Protein AF-A0A660WIY4-F1 (afdb_monomer_lite)

Radius of gyration: 18.99 Å; chains: 1; bounding box: 41×38×60 Å

Sequence (184 aa):
MKKPELLENKPDIIASSLLILLLLFISCFISFIEKSLLKSSLTVEKRIMLGFSNTVFIESFFLLYIFKKYGTFLRTLFRTPSSLIKGAKTYFFIFPLLVISGFFNYSILKLLKKEIKMQEIFYLFIKAESLTLIIMLVFLSTILAPFFEEVLFRGIFYNSLRKKFSKFPSIFINGFLFSLFHQT

Structure (mmCIF, N/CA/C/O backbone):
data_AF-A0A660WIY4-F1
#
_entry.id   AF-A0A660WIY4-F1
#
loop_
_atom_site.group_PDB
_atom_site.id
_atom_site.type_symbol
_atom_site.label_atom_id
_atom_site.label_alt_id
_atom_site.label_comp_id
_atom_site.label_asym_id
_atom_site.label_entity_id
_atom_site.label_seq_id
_atom_site.pdbx_PDB_ins_code
_atom_site.Cartn_x
_atom_site.Cartn_y
_atom_site.Cartn_z
_atom_site.occupancy
_atom_site.B_iso_or_equiv
_atom_site.auth_seq_id
_atom_site.auth_comp_id
_atom_site.auth_asym_id
_atom_site.auth_atom_id
_atom_site.pdbx_PDB_model_num
ATOM 1 N N . MET A 1 1 ? -5.395 0.984 37.076 1.00 41.88 1 MET A N 1
ATOM 2 C CA . MET A 1 1 ? -5.964 1.922 36.079 1.00 41.88 1 MET A CA 1
ATOM 3 C C . MET A 1 1 ? -4.817 2.552 35.292 1.00 41.88 1 MET A C 1
ATOM 5 O O . MET A 1 1 ? -3.975 3.185 35.911 1.00 41.88 1 MET A O 1
ATOM 9 N N . LYS A 1 2 ? -4.694 2.318 33.973 1.00 40.66 2 LYS A N 1
ATOM 10 C CA . LYS A 1 2 ? -3.660 2.961 33.129 1.00 40.66 2 LYS A CA 1
ATOM 11 C C . LYS A 1 2 ? -4.267 4.138 32.351 1.00 40.66 2 LYS A C 1
ATOM 13 O O . LYS A 1 2 ? -5.368 4.026 31.826 1.00 40.66 2 LYS A O 1
ATOM 18 N N . LYS A 1 3 ? -3.504 5.233 32.360 1.00 42.94 3 LYS A N 1
ATOM 19 C CA . LYS A 1 3 ? -3.788 6.641 32.038 1.00 42.94 3 LYS A CA 1
ATOM 20 C C . LYS A 1 3 ? -4.705 6.943 30.824 1.00 42.94 3 LYS A C 1
ATOM 22 O O . LYS A 1 3 ? -4.420 6.449 29.732 1.00 42.94 3 LYS A O 1
ATOM 27 N N . PRO A 1 4 ? -5.687 7.857 30.983 1.00 49.69 4 PRO A N 1
ATOM 28 C CA . PRO A 1 4 ? -6.497 8.444 29.902 1.00 49.69 4 PRO A CA 1
ATOM 29 C C . PRO A 1 4 ? -5.695 9.172 28.803 1.00 49.69 4 PRO A C 1
ATOM 31 O O . PRO A 1 4 ? -6.158 9.255 27.670 1.00 49.69 4 PRO A O 1
ATOM 34 N N . GLU A 1 5 ? -4.471 9.626 29.095 1.00 47.09 5 GLU A N 1
ATOM 35 C CA . GLU A 1 5 ? -3.611 10.405 28.177 1.00 47.09 5 GLU A CA 1
ATOM 36 C C . GLU A 1 5 ? -3.212 9.656 26.885 1.00 47.09 5 GLU A C 1
ATOM 38 O O . GLU A 1 5 ? -2.887 10.269 25.873 1.00 47.09 5 GLU A O 1
ATOM 43 N N . LEU A 1 6 ? -3.261 8.316 26.859 1.00 49.97 6 LEU A N 1
ATOM 44 C CA . LEU A 1 6 ? -2.924 7.529 25.656 1.00 49.97 6 LEU A CA 1
ATOM 45 C C . LEU A 1 6 ? -4.031 7.532 24.580 1.00 49.97 6 LEU A C 1
ATOM 47 O O . LEU A 1 6 ? -3.867 6.904 23.530 1.00 49.97 6 LEU A O 1
ATOM 51 N N . LEU A 1 7 ? -5.165 8.193 24.834 1.00 52.22 7 LEU A N 1
ATOM 52 C CA . LEU A 1 7 ? -6.333 8.210 23.949 1.00 52.22 7 LEU A CA 1
ATOM 53 C C . LEU A 1 7 ? -6.475 9.495 23.118 1.00 52.22 7 LEU A C 1
ATOM 55 O O . LEU A 1 7 ? -7.205 9.456 22.127 1.00 52.22 7 LEU A O 1
ATOM 59 N N . GLU A 1 8 ? -5.782 10.584 23.468 1.00 56.38 8 GLU A N 1
ATOM 60 C CA . GLU A 1 8 ? -6.046 11.919 22.898 1.00 56.38 8 GLU A CA 1
ATOM 61 C C . GLU A 1 8 ? -5.659 12.066 21.419 1.00 56.38 8 GLU A C 1
ATOM 63 O O . GLU A 1 8 ? -6.325 12.788 20.689 1.00 56.38 8 GLU A O 1
ATOM 68 N N . ASN A 1 9 ? -4.681 11.302 20.920 1.00 69.56 9 ASN A N 1
ATOM 69 C CA . ASN A 1 9 ? -4.247 11.365 19.516 1.00 69.56 9 ASN A CA 1
ATOM 70 C C . ASN A 1 9 ? -4.549 10.078 18.743 1.00 69.56 9 ASN A C 1
ATOM 72 O O . ASN A 1 9 ? -3.702 9.546 18.025 1.00 69.56 9 ASN A O 1
ATOM 76 N N . LYS A 1 10 ? -5.759 9.527 18.890 1.00 77.50 10 LYS A N 1
ATOM 77 C CA . LYS A 1 10 ? -6.199 8.431 18.016 1.00 77.50 10 LYS A CA 1
ATOM 78 C C . LYS A 1 10 ? -6.753 8.991 16.705 1.00 77.50 10 LYS A C 1
ATOM 80 O O . LYS A 1 10 ? -7.678 9.798 16.774 1.00 77.50 10 LYS A O 1
ATOM 85 N N . PRO A 1 11 ? -6.348 8.469 15.539 1.00 79.56 11 PRO A N 1
ATOM 86 C CA . PRO A 1 11 ? -6.854 8.936 14.251 1.00 79.56 11 PRO A CA 1
ATOM 87 C C . PRO A 1 11 ? -8.381 8.819 14.168 1.00 79.56 11 PRO A C 1
ATOM 89 O O . PRO A 1 11 ? -8.961 7.784 14.512 1.00 79.56 11 PRO A O 1
ATOM 92 N N . ASP A 1 12 ? -9.059 9.899 13.789 1.00 87.44 12 ASP A N 1
ATOM 93 C CA . ASP A 1 12 ? -10.482 9.887 13.458 1.00 87.44 12 ASP A CA 1
ATOM 94 C C . ASP A 1 12 ? -10.686 9.534 11.976 1.00 87.44 12 ASP A C 1
ATOM 96 O O . ASP A 1 12 ? -9.756 9.583 11.166 1.00 87.44 12 ASP A O 1
ATOM 100 N N . ILE A 1 13 ? -11.903 9.118 11.622 1.00 85.69 13 ILE A N 1
ATOM 101 C CA . ILE A 1 13 ? -12.186 8.620 10.272 1.00 85.69 13 ILE A CA 1
ATOM 102 C C . ILE A 1 13 ? -12.054 9.715 9.209 1.00 85.69 13 ILE A C 1
ATOM 104 O O . ILE A 1 13 ? -11.658 9.411 8.089 1.00 85.69 13 ILE A O 1
ATOM 108 N N . ILE A 1 14 ? -12.363 10.973 9.542 1.00 86.75 14 ILE A N 1
ATOM 109 C CA . ILE A 1 14 ? -12.346 12.084 8.589 1.00 86.75 14 ILE A CA 1
ATOM 110 C C . ILE A 1 14 ? -10.893 12.411 8.267 1.00 86.75 14 ILE A C 1
ATOM 112 O O . ILE A 1 14 ? -10.506 12.367 7.103 1.00 86.75 14 ILE A O 1
ATOM 116 N N . ALA A 1 15 ? -10.057 12.621 9.288 1.00 86.06 15 ALA A N 1
ATOM 117 C CA . ALA A 1 15 ? -8.632 12.862 9.097 1.00 86.06 15 ALA A CA 1
ATOM 118 C C . ALA A 1 15 ? -7.933 11.693 8.385 1.00 86.06 15 ALA A C 1
ATOM 120 O O . ALA A 1 15 ? -7.076 11.922 7.536 1.00 86.06 15 ALA A O 1
ATOM 121 N N . SER A 1 16 ? -8.307 10.445 8.696 1.00 85.38 16 SER A N 1
ATOM 122 C CA . SER A 1 16 ? -7.745 9.262 8.025 1.00 85.38 16 SER A CA 1
ATOM 123 C C . SER A 1 16 ? -8.151 9.193 6.552 1.00 85.38 16 SER A C 1
ATOM 125 O O . SER A 1 16 ? -7.320 8.892 5.701 1.00 85.38 16 SER A O 1
ATOM 127 N N . SER A 1 17 ? -9.413 9.502 6.241 1.00 85.50 17 SER A N 1
ATOM 128 C CA . SER A 1 17 ? -9.914 9.500 4.862 1.00 85.50 17 SER A CA 1
ATOM 129 C C . SER A 1 17 ? -9.271 10.616 4.042 1.00 85.50 17 SER A C 1
ATOM 131 O O . SER A 1 17 ? -8.827 10.369 2.928 1.00 85.50 17 SER A O 1
ATOM 133 N N . LEU A 1 18 ? -9.140 11.821 4.609 1.00 88.56 18 LEU A N 1
ATOM 134 C CA . LEU A 1 18 ? -8.438 12.939 3.971 1.00 88.56 18 LEU A CA 1
ATOM 135 C C . LEU A 1 18 ? -6.967 12.612 3.698 1.00 88.56 18 LEU A C 1
ATOM 137 O O . LEU A 1 18 ? -6.451 12.986 2.651 1.00 88.56 18 LEU A O 1
ATOM 141 N N . LEU A 1 19 ? -6.304 11.886 4.603 1.00 86.88 19 LEU A N 1
ATOM 142 C CA . LEU A 1 19 ? -4.924 11.446 4.404 1.00 86.88 19 LEU A CA 1
ATOM 143 C C . LEU A 1 19 ? -4.798 10.494 3.205 1.00 86.88 19 LEU A C 1
ATOM 145 O O . LEU A 1 19 ? -3.908 10.676 2.380 1.00 86.88 19 LEU A O 1
ATOM 149 N N . ILE A 1 20 ? -5.701 9.514 3.089 1.00 8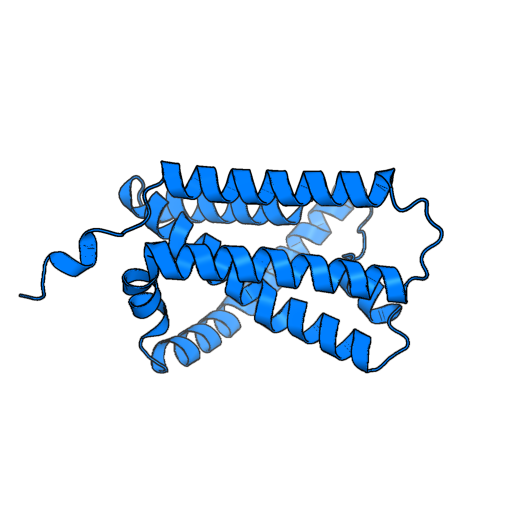4.38 20 ILE A N 1
ATOM 150 C CA . ILE A 1 20 ? -5.737 8.582 1.949 1.00 84.38 20 ILE A CA 1
ATOM 151 C C . ILE A 1 20 ? -6.051 9.328 0.649 1.00 84.38 20 ILE A C 1
ATOM 153 O O . ILE A 1 20 ? -5.390 9.102 -0.359 1.00 84.38 20 ILE A O 1
ATOM 157 N N . LEU A 1 21 ? -7.022 10.244 0.665 1.00 86.94 21 LEU A N 1
ATOM 158 C CA . LEU A 1 21 ? -7.372 11.046 -0.509 1.00 86.94 21 LEU A CA 1
ATOM 159 C C . LEU A 1 21 ? -6.209 11.931 -0.965 1.00 86.94 21 LEU A C 1
ATOM 161 O O . LEU A 1 21 ? -5.952 12.024 -2.161 1.00 86.94 21 LEU A O 1
ATOM 165 N N . LEU A 1 22 ? -5.483 12.542 -0.026 1.00 88.50 22 LEU A N 1
ATOM 166 C CA . LEU A 1 22 ? -4.294 13.332 -0.330 1.00 88.50 22 LEU A CA 1
ATOM 167 C C . LEU A 1 22 ? -3.190 12.470 -0.955 1.00 88.50 22 LEU A C 1
ATOM 169 O O . LEU A 1 22 ? -2.574 12.897 -1.925 1.00 88.50 22 LEU A O 1
ATOM 173 N N . LEU A 1 23 ? -2.963 11.262 -0.430 1.00 84.50 23 LEU A N 1
ATOM 174 C CA . LEU A 1 23 ? -2.009 10.309 -1.001 1.00 84.50 23 LEU A CA 1
ATOM 175 C C . LEU A 1 23 ? -2.377 9.935 -2.434 1.00 84.50 23 LEU A C 1
ATOM 177 O O . LEU A 1 23 ? -1.549 10.073 -3.325 1.00 84.50 23 LEU A O 1
ATOM 181 N N . LEU A 1 24 ? -3.630 9.538 -2.666 1.00 82.00 24 LEU A N 1
ATOM 182 C CA . LEU A 1 24 ? -4.126 9.212 -4.004 1.00 82.00 24 LEU A CA 1
ATOM 183 C C . LEU A 1 24 ? -3.988 10.399 -4.963 1.00 82.00 24 LEU A C 1
ATOM 185 O O . LEU A 1 24 ? -3.555 10.229 -6.099 1.00 82.00 24 LEU A O 1
ATOM 189 N N . PHE A 1 25 ? -4.316 11.608 -4.501 1.00 87.50 25 PHE A N 1
ATOM 190 C CA . PHE A 1 25 ? -4.172 12.821 -5.298 1.00 87.50 25 PHE A CA 1
ATOM 191 C C . PHE A 1 25 ? -2.711 13.089 -5.676 1.00 87.50 25 PHE A C 1
ATOM 193 O O . PHE A 1 25 ? -2.427 13.336 -6.845 1.00 87.50 25 PHE A O 1
ATOM 200 N N . ILE A 1 26 ? -1.784 13.010 -4.714 1.00 86.25 26 ILE A N 1
ATOM 201 C CA . ILE A 1 26 ? -0.350 13.212 -4.958 1.00 86.25 26 ILE A CA 1
ATOM 202 C C . ILE A 1 26 ? 0.185 12.152 -5.923 1.00 86.25 26 ILE A C 1
ATOM 204 O O . ILE A 1 26 ? 0.866 12.517 -6.878 1.00 86.25 26 ILE A O 1
ATOM 208 N N . SER A 1 27 ? -0.157 10.875 -5.729 1.00 79.12 27 SER A N 1
ATOM 209 C CA . SER A 1 27 ? 0.254 9.796 -6.633 1.00 79.12 27 SER A CA 1
ATOM 210 C C . SER A 1 27 ? -0.235 10.050 -8.060 1.00 79.12 27 SER A C 1
ATOM 212 O O . SER A 1 27 ? 0.571 10.076 -8.986 1.00 79.12 27 SER A O 1
ATOM 214 N N . CYS A 1 28 ? -1.526 10.356 -8.243 1.00 81.38 28 CYS A N 1
ATOM 215 C CA . CYS A 1 28 ? -2.089 10.693 -9.553 1.00 81.38 28 CYS A CA 1
ATOM 216 C C . CYS A 1 28 ? -1.418 11.920 -10.186 1.00 81.38 28 CYS A C 1
ATOM 218 O O . CYS A 1 28 ? -1.141 11.929 -11.387 1.00 81.38 28 CYS A O 1
ATOM 220 N N . PHE A 1 29 ? -1.155 12.962 -9.393 1.00 86.00 29 PHE A N 1
ATOM 221 C CA . PHE A 1 29 ? -0.516 14.186 -9.865 1.00 86.00 29 PHE A CA 1
ATOM 222 C C . PHE A 1 29 ? 0.926 13.939 -10.317 1.00 86.00 29 PHE A C 1
ATOM 224 O O . PHE A 1 29 ? 1.331 14.429 -11.369 1.00 86.00 29 PHE A O 1
ATOM 231 N N . ILE A 1 30 ? 1.684 13.130 -9.575 1.00 82.31 30 ILE A N 1
ATOM 232 C CA . ILE A 1 30 ? 3.053 12.756 -9.942 1.00 82.31 30 ILE A CA 1
ATOM 233 C C . ILE A 1 30 ? 3.051 11.901 -11.205 1.00 82.31 30 ILE A C 1
ATOM 235 O O . ILE A 1 30 ? 3.778 12.231 -12.137 1.00 82.31 30 ILE A O 1
ATOM 239 N N . SER A 1 31 ? 2.186 10.889 -11.308 1.00 76.75 31 SER A N 1
ATOM 240 C CA . SER A 1 31 ? 2.058 10.095 -12.537 1.00 76.75 31 SER A CA 1
ATOM 241 C C . SER A 1 31 ? 1.683 10.957 -13.748 1.00 76.75 31 SER A C 1
ATOM 243 O O . SER A 1 31 ? 2.191 10.743 -14.852 1.00 76.75 31 SER A O 1
ATOM 245 N N . PHE A 1 32 ? 0.825 11.966 -13.560 1.00 83.94 32 PHE A N 1
ATOM 246 C CA . PHE A 1 32 ? 0.494 12.938 -14.602 1.00 83.94 32 PHE A CA 1
ATOM 247 C C . PHE A 1 32 ? 1.710 13.779 -15.011 1.00 83.94 32 PHE A C 1
ATOM 249 O O . PHE A 1 32 ? 1.994 13.891 -16.205 1.00 83.94 32 PHE A O 1
ATOM 256 N N . ILE A 1 33 ? 2.452 14.331 -14.044 1.00 82.75 33 ILE A N 1
ATOM 257 C CA . ILE A 1 33 ? 3.683 15.095 -14.293 1.00 82.75 33 ILE A CA 1
ATOM 258 C C . ILE A 1 33 ? 4.70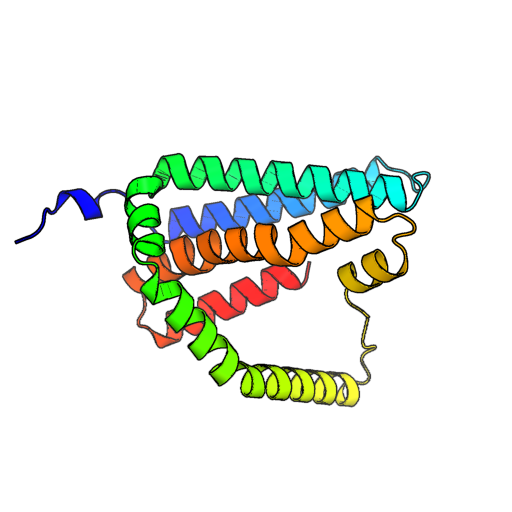8 14.238 -15.027 1.00 82.75 33 ILE A C 1
ATOM 260 O O . ILE A 1 33 ? 5.261 14.685 -16.030 1.00 82.75 33 ILE A O 1
ATOM 264 N N . GLU A 1 34 ? 4.952 13.013 -14.566 1.00 76.38 34 GLU A N 1
ATOM 265 C CA . GLU A 1 34 ? 5.905 12.105 -15.194 1.00 76.38 34 GLU A CA 1
ATOM 266 C C . GLU A 1 34 ? 5.512 11.844 -16.647 1.00 76.38 34 GLU A C 1
ATOM 268 O O . GLU A 1 34 ? 6.328 12.009 -17.548 1.00 76.38 34 GLU A O 1
ATOM 273 N N . LYS A 1 35 ? 4.240 11.540 -16.916 1.00 79.25 35 LYS A N 1
ATOM 274 C CA . LYS A 1 35 ? 3.764 11.299 -18.283 1.00 79.25 35 LYS A CA 1
ATOM 275 C C . LYS A 1 35 ? 3.802 12.552 -19.168 1.00 79.25 35 LYS A C 1
ATOM 277 O O . LYS A 1 35 ? 4.042 12.433 -20.368 1.00 79.25 35 LYS A O 1
ATOM 282 N N . SER A 1 36 ? 3.550 13.732 -18.599 1.00 81.81 36 SER A N 1
ATOM 283 C CA . SER A 1 36 ? 3.451 14.996 -19.339 1.00 81.81 36 SER A CA 1
ATOM 284 C C . SER A 1 36 ? 4.803 15.673 -19.581 1.00 81.81 36 SER A C 1
ATOM 286 O O . SER A 1 36 ? 5.002 16.257 -20.645 1.00 81.81 36 SER A O 1
ATOM 288 N N . LEU A 1 37 ? 5.717 15.641 -18.606 1.00 70.19 37 LEU A N 1
ATOM 289 C CA . LEU A 1 37 ? 7.010 16.334 -18.661 1.00 70.19 37 LEU A CA 1
ATOM 290 C C . LEU A 1 37 ? 8.149 15.410 -19.095 1.00 70.19 37 LEU A C 1
ATOM 292 O O . LEU A 1 37 ? 9.019 15.834 -19.857 1.00 70.19 37 LEU A O 1
ATOM 296 N N . LEU A 1 38 ? 8.144 14.141 -18.675 1.00 67.31 38 LEU A N 1
ATOM 297 C CA . LEU A 1 38 ? 9.141 13.164 -19.115 1.00 67.31 38 LEU A CA 1
ATOM 298 C C . LEU A 1 38 ? 8.655 12.528 -20.420 1.00 67.31 38 LEU A C 1
ATOM 300 O O . LEU A 1 38 ? 8.232 11.372 -20.461 1.00 67.31 38 LEU A O 1
ATOM 304 N N . LYS A 1 39 ? 8.720 13.293 -21.518 1.00 57.97 39 LYS A N 1
ATOM 305 C CA . LYS A 1 39 ? 8.586 12.772 -22.890 1.00 57.97 39 LYS A CA 1
ATOM 306 C C . LYS A 1 39 ? 9.590 11.632 -23.100 1.00 57.97 39 LYS A C 1
ATOM 308 O O . LYS A 1 39 ? 10.736 11.922 -23.404 1.00 57.9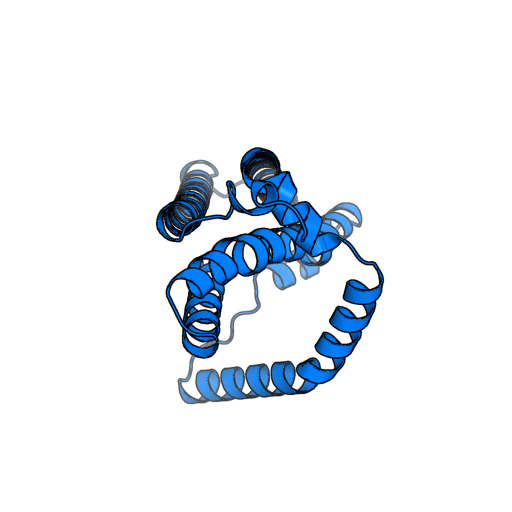7 39 LYS A O 1
ATOM 313 N N . SER A 1 40 ? 9.160 10.383 -22.878 1.00 62.16 40 SER A N 1
ATOM 314 C CA . SER A 1 40 ? 9.665 9.050 -23.291 1.00 62.16 40 SER A CA 1
ATOM 315 C C . SER A 1 40 ? 11.165 8.792 -23.571 1.00 62.16 40 SER A C 1
ATOM 317 O O . SER A 1 40 ? 11.487 7.718 -24.067 1.00 62.16 40 SER A O 1
ATOM 319 N N . SER A 1 41 ? 12.091 9.692 -23.250 1.00 68.69 41 SER A N 1
ATOM 320 C CA . SER A 1 41 ? 13.515 9.626 -23.606 1.00 68.69 41 SER A CA 1
ATOM 321 C C . SER A 1 41 ? 14.393 9.049 -22.495 1.00 68.69 41 SER A C 1
ATOM 323 O O . SER A 1 41 ? 15.588 8.837 -22.693 1.00 68.69 41 SER A O 1
ATOM 325 N N . LEU A 1 42 ? 13.818 8.786 -21.318 1.00 78.19 42 LEU A N 1
ATOM 326 C CA . LEU A 1 42 ? 14.534 8.152 -20.218 1.00 78.19 42 LEU A CA 1
ATOM 327 C C . LEU A 1 42 ? 14.725 6.658 -20.481 1.00 78.19 42 LEU A C 1
ATOM 329 O O . LEU A 1 42 ? 13.769 5.941 -20.797 1.00 78.19 42 LEU A O 1
ATOM 333 N N . THR A 1 43 ? 15.956 6.193 -20.263 1.00 86.00 43 THR A N 1
ATOM 334 C CA . THR A 1 43 ? 16.280 4.765 -20.188 1.00 86.00 43 THR A CA 1
ATOM 335 C C . THR A 1 43 ? 15.474 4.092 -19.073 1.00 86.00 43 THR A C 1
ATOM 337 O O . THR A 1 43 ? 15.039 4.746 -18.118 1.00 86.00 43 THR A O 1
ATOM 340 N N . VAL A 1 44 ? 15.270 2.775 -19.184 1.00 81.00 44 VAL A N 1
ATOM 341 C CA . VAL A 1 44 ? 14.524 1.983 -18.187 1.00 81.00 44 VAL A CA 1
ATOM 342 C C . VAL A 1 44 ? 15.112 2.170 -16.787 1.00 81.00 44 VAL A C 1
ATOM 344 O O . VAL A 1 44 ? 14.367 2.428 -15.846 1.00 81.00 44 VAL A O 1
ATOM 347 N N . GLU A 1 45 ? 16.439 2.153 -16.659 1.00 85.25 45 GLU A N 1
ATOM 348 C CA . GLU A 1 45 ? 17.119 2.361 -15.378 1.00 85.25 45 GLU A CA 1
ATOM 349 C C . GLU A 1 45 ? 16.799 3.720 -14.750 1.00 85.25 45 GLU A C 1
ATOM 351 O O . GLU A 1 45 ? 16.412 3.787 -13.586 1.00 85.25 45 GLU A O 1
ATOM 356 N N . LYS A 1 46 ? 16.885 4.812 -15.525 1.00 86.44 46 LYS A N 1
ATOM 357 C CA . LYS A 1 46 ? 16.575 6.160 -15.025 1.00 86.44 46 LYS A CA 1
ATOM 358 C C . LYS A 1 46 ? 15.119 6.275 -14.585 1.00 86.44 46 LYS A C 1
ATOM 360 O O . LYS A 1 46 ? 14.836 6.962 -13.608 1.00 86.44 46 LYS A O 1
ATOM 365 N N . ARG A 1 47 ? 14.205 5.586 -15.274 1.00 81.81 47 ARG A N 1
ATOM 366 C CA . ARG A 1 47 ? 12.790 5.518 -14.888 1.00 81.81 47 ARG A CA 1
ATOM 367 C C . ARG A 1 47 ? 12.606 4.783 -13.560 1.00 81.81 47 ARG A C 1
ATOM 369 O O . ARG A 1 47 ? 11.903 5.295 -12.697 1.00 81.81 47 ARG A O 1
ATOM 376 N N . ILE A 1 48 ? 13.276 3.643 -13.371 1.00 84.00 48 ILE A N 1
ATOM 377 C CA . ILE A 1 48 ? 13.244 2.894 -12.103 1.00 84.00 48 ILE A CA 1
ATOM 378 C C . ILE A 1 48 ? 13.824 3.739 -10.966 1.00 84.00 48 ILE A C 1
ATOM 380 O O . ILE A 1 48 ? 13.203 3.854 -9.915 1.00 84.00 48 ILE A O 1
ATOM 384 N N . MET A 1 49 ? 14.983 4.371 -11.172 1.00 87.81 49 MET A N 1
ATOM 385 C CA . MET A 1 49 ? 15.621 5.209 -10.152 1.00 87.81 49 MET A CA 1
ATOM 386 C C . MET A 1 49 ? 14.754 6.405 -9.760 1.00 87.81 49 MET A C 1
ATOM 388 O O . MET A 1 49 ? 14.650 6.721 -8.574 1.00 87.81 49 MET A O 1
ATOM 392 N N . LEU A 1 50 ? 14.124 7.060 -10.738 1.00 85.44 50 LEU A N 1
ATOM 393 C CA . LEU A 1 50 ? 13.230 8.181 -10.478 1.00 85.44 50 LEU A CA 1
ATOM 394 C C . LEU A 1 50 ? 11.980 7.724 -9.716 1.00 85.44 50 LEU A C 1
ATOM 396 O O . LEU A 1 50 ? 11.675 8.298 -8.674 1.00 85.44 50 LEU A O 1
ATOM 400 N N . GLY A 1 51 ? 11.319 6.656 -10.175 1.00 83.62 51 GLY A N 1
ATOM 401 C CA . GLY A 1 51 ? 10.136 6.105 -9.510 1.00 83.62 51 GLY A CA 1
ATOM 402 C C . GLY A 1 51 ? 10.432 5.640 -8.082 1.00 83.62 51 GLY A C 1
ATOM 403 O O . GLY A 1 51 ? 9.687 5.957 -7.155 1.00 83.62 51 GLY A O 1
ATOM 404 N N . PHE A 1 52 ? 11.572 4.975 -7.871 1.00 86.75 52 PHE A N 1
ATOM 405 C CA . PHE A 1 52 ? 12.055 4.616 -6.539 1.00 86.75 52 PHE A CA 1
ATOM 406 C C . PHE A 1 52 ? 12.267 5.854 -5.662 1.00 86.75 52 PHE A C 1
ATOM 408 O O . PHE A 1 52 ? 11.765 5.901 -4.543 1.00 86.75 52 PHE A O 1
ATOM 415 N N . SER A 1 53 ? 12.975 6.869 -6.166 1.00 88.25 53 SER A N 1
ATOM 416 C CA . SER A 1 53 ? 13.273 8.084 -5.395 1.00 88.25 53 SER A CA 1
ATOM 417 C C . SER A 1 53 ? 11.997 8.831 -5.010 1.00 88.25 53 SER A C 1
ATOM 419 O O . SER A 1 53 ? 11.857 9.249 -3.862 1.00 88.25 53 SER A O 1
ATOM 421 N N . ASN A 1 54 ? 11.043 8.934 -5.940 1.00 86.00 54 ASN A N 1
ATOM 422 C CA . ASN A 1 54 ? 9.738 9.540 -5.694 1.00 86.00 54 ASN A CA 1
ATOM 423 C C . ASN A 1 54 ? 8.965 8.765 -4.623 1.00 86.00 54 ASN A C 1
ATOM 425 O O . ASN A 1 54 ? 8.495 9.366 -3.657 1.00 86.00 54 ASN A O 1
ATOM 429 N N . THR A 1 55 ? 8.893 7.438 -4.745 1.00 87.06 55 THR A N 1
ATOM 430 C CA . THR A 1 55 ? 8.175 6.587 -3.784 1.00 87.06 55 THR A CA 1
ATOM 431 C C . THR A 1 55 ? 8.783 6.703 -2.390 1.00 87.06 55 THR A C 1
ATOM 433 O O . THR A 1 55 ? 8.076 7.019 -1.436 1.00 87.06 55 THR A O 1
ATOM 436 N N . VAL A 1 56 ? 10.108 6.563 -2.273 1.00 90.44 56 VAL A N 1
ATOM 437 C CA . VAL A 1 56 ? 10.818 6.706 -0.994 1.00 90.44 56 VAL A CA 1
ATOM 438 C C . VAL A 1 56 ? 10.573 8.079 -0.380 1.00 90.44 56 VAL A C 1
ATOM 440 O O . VAL A 1 56 ? 10.316 8.165 0.820 1.00 90.44 56 VAL A O 1
ATOM 443 N N . PHE A 1 57 ? 10.639 9.149 -1.175 1.00 89.81 57 PHE A N 1
ATOM 444 C CA . PHE A 1 57 ? 10.425 10.507 -0.686 1.00 89.81 57 PHE A CA 1
ATOM 445 C C . PHE A 1 57 ? 9.005 10.703 -0.143 1.00 89.81 57 PHE A C 1
ATOM 447 O O . PHE A 1 57 ? 8.842 11.159 0.991 1.00 89.81 57 PHE A O 1
ATOM 454 N N . ILE A 1 58 ? 7.984 10.324 -0.917 1.00 88.38 58 ILE A N 1
ATOM 455 C CA . ILE A 1 58 ? 6.575 10.475 -0.535 1.00 88.38 58 ILE A CA 1
ATOM 456 C C . ILE A 1 58 ? 6.277 9.626 0.698 1.00 88.38 58 ILE A C 1
ATOM 458 O O . ILE A 1 58 ? 5.803 10.153 1.704 1.00 88.38 58 ILE A O 1
ATOM 462 N N . GLU A 1 59 ? 6.585 8.330 0.661 1.00 90.38 59 GLU A N 1
ATOM 463 C CA . GLU A 1 59 ? 6.284 7.420 1.766 1.00 90.38 59 GLU A CA 1
ATOM 464 C C . GLU A 1 59 ? 7.013 7.845 3.040 1.00 90.38 59 GLU A C 1
ATOM 466 O O . GLU A 1 59 ? 6.394 7.920 4.101 1.00 90.38 59 GLU A O 1
ATOM 471 N N . SER A 1 60 ? 8.290 8.231 2.949 1.00 90.00 60 SER A N 1
ATOM 472 C CA . SER A 1 60 ? 9.044 8.728 4.106 1.00 90.00 60 SER A CA 1
ATOM 473 C C . SER A 1 60 ? 8.445 10.016 4.665 1.00 90.00 60 SER A C 1
ATOM 475 O O . SER A 1 60 ? 8.285 10.137 5.879 1.00 90.00 60 SER A O 1
ATOM 477 N N . PHE A 1 61 ? 8.065 10.970 3.809 1.00 90.88 61 PHE A N 1
ATOM 478 C CA . PHE A 1 61 ? 7.420 12.211 4.240 1.00 90.88 61 PHE A CA 1
ATOM 479 C C . PHE A 1 61 ? 6.106 11.935 4.982 1.00 90.88 61 PHE A C 1
ATOM 481 O O . PHE A 1 61 ? 5.877 12.463 6.075 1.00 90.88 61 PHE A O 1
ATOM 488 N N . PHE A 1 62 ? 5.261 11.061 4.431 1.00 90.06 62 PHE A N 1
ATOM 489 C CA . PHE A 1 62 ? 4.005 10.680 5.066 1.00 90.06 62 PHE A CA 1
ATOM 490 C C . PHE A 1 62 ? 4.224 9.902 6.357 1.00 90.06 62 PHE A C 1
ATOM 492 O O . PHE A 1 62 ? 3.563 10.195 7.352 1.00 90.06 62 PHE A O 1
ATOM 499 N N . LEU A 1 63 ? 5.173 8.966 6.393 1.00 90.81 63 LEU A N 1
ATOM 500 C CA . LEU A 1 63 ? 5.538 8.264 7.619 1.00 90.81 63 LEU A CA 1
ATOM 501 C C . LEU A 1 63 ? 5.976 9.258 8.690 1.00 90.81 63 LEU A C 1
ATOM 503 O O . LEU A 1 63 ? 5.443 9.214 9.795 1.00 90.81 63 LEU A O 1
ATOM 507 N N . LEU A 1 64 ? 6.863 10.202 8.373 1.00 91.25 64 LEU A N 1
ATOM 508 C CA . LEU A 1 64 ? 7.297 11.236 9.314 1.00 91.25 64 LEU A CA 1
ATOM 509 C C . LEU A 1 64 ? 6.122 12.082 9.817 1.00 91.25 64 LEU A C 1
ATOM 511 O O . LEU A 1 64 ? 6.008 12.312 11.023 1.00 91.25 64 LEU A O 1
ATOM 515 N N . TYR A 1 65 ? 5.213 12.497 8.930 1.00 90.75 65 TYR A N 1
ATOM 516 C CA . TYR A 1 65 ? 3.996 13.213 9.314 1.00 90.75 65 TYR A CA 1
ATOM 517 C C . TYR A 1 65 ? 3.116 12.387 10.266 1.00 90.75 65 TYR A C 1
ATOM 519 O O . TYR A 1 65 ? 2.723 12.870 11.333 1.00 90.75 65 TYR A O 1
ATOM 527 N N . ILE A 1 66 ? 2.836 11.127 9.920 1.00 90.12 66 ILE A N 1
ATOM 528 C CA . ILE A 1 66 ? 2.005 10.218 10.718 1.00 90.12 66 ILE A CA 1
ATOM 529 C C . ILE A 1 66 ? 2.681 9.935 12.064 1.00 90.12 66 ILE A C 1
ATOM 531 O O . ILE A 1 66 ? 2.014 9.984 13.093 1.00 90.12 66 ILE A O 1
ATOM 535 N N . PHE A 1 67 ? 3.991 9.690 12.104 1.00 89.19 67 PHE A N 1
ATOM 536 C CA . PHE A 1 67 ? 4.735 9.478 13.347 1.00 89.19 67 PHE A CA 1
ATOM 537 C C . PHE A 1 67 ? 4.766 10.731 14.220 1.00 89.19 67 PHE A C 1
ATOM 539 O O . PHE A 1 67 ? 4.642 10.618 15.438 1.00 89.19 67 PHE A O 1
ATOM 546 N N . LYS A 1 68 ? 4.869 11.928 13.637 1.00 89.44 68 LYS A N 1
ATOM 547 C CA . LYS A 1 68 ? 4.783 13.181 14.396 1.00 89.44 68 LYS A CA 1
ATOM 548 C C . LYS A 1 68 ? 3.390 13.377 15.000 1.00 89.44 68 LYS A C 1
ATOM 550 O O . LYS A 1 68 ? 3.282 13.782 16.153 1.00 89.44 68 LYS A O 1
ATOM 555 N N . LYS A 1 69 ? 2.331 13.065 14.246 1.00 88.25 69 LYS A N 1
ATOM 556 C CA . LYS A 1 69 ? 0.936 13.279 14.665 1.00 88.25 69 LYS A CA 1
ATOM 557 C C . LYS A 1 69 ? 0.387 12.180 15.584 1.00 88.25 69 LYS A C 1
ATOM 559 O O . LYS A 1 69 ? -0.338 12.469 16.529 1.00 88.25 69 LYS A O 1
ATOM 564 N N . TYR A 1 70 ? 0.739 10.924 15.324 1.00 88.62 70 TYR A N 1
ATOM 565 C CA . TYR A 1 70 ? 0.172 9.726 15.957 1.00 88.62 70 TYR A CA 1
ATOM 566 C C . TYR A 1 70 ? 1.239 8.817 16.595 1.00 88.62 70 TYR A C 1
ATOM 568 O O . TYR A 1 70 ? 0.974 7.652 16.891 1.00 88.62 70 TYR A O 1
ATOM 576 N N . GLY A 1 71 ? 2.459 9.312 16.819 1.00 83.81 71 GLY A N 1
ATOM 577 C CA . GLY A 1 71 ? 3.604 8.491 17.229 1.00 83.81 71 GLY A CA 1
ATOM 578 C C . GLY A 1 71 ? 3.411 7.715 18.530 1.00 83.81 71 GLY A C 1
ATOM 579 O O . GLY A 1 71 ? 3.842 6.568 18.623 1.00 83.81 71 GLY A O 1
ATOM 580 N N . THR A 1 72 ? 2.726 8.284 19.526 1.00 83.56 72 THR A N 1
ATOM 581 C CA . THR A 1 72 ? 2.416 7.578 20.784 1.00 83.56 72 THR A CA 1
ATOM 582 C C . THR A 1 72 ? 1.512 6.372 20.544 1.00 83.56 72 THR A C 1
ATOM 584 O O . THR A 1 72 ? 1.761 5.300 21.097 1.00 83.56 72 THR A O 1
ATOM 587 N N . PHE A 1 73 ? 0.515 6.525 19.672 1.00 82.81 73 PHE A N 1
ATOM 588 C CA . PHE A 1 73 ? -0.376 5.458 19.240 1.00 82.81 73 PHE A CA 1
ATOM 589 C C . PHE A 1 73 ? 0.375 4.407 18.407 1.00 82.81 73 PHE A C 1
ATOM 591 O O . PHE A 1 73 ? 0.296 3.222 18.727 1.00 82.81 73 PHE A O 1
ATOM 598 N N . LEU A 1 74 ? 1.185 4.807 17.422 1.00 82.00 74 LEU A N 1
ATOM 599 C CA . LEU A 1 74 ? 1.955 3.861 16.601 1.00 82.00 74 LEU A CA 1
ATOM 600 C C . LEU A 1 74 ? 2.964 3.048 17.421 1.00 82.00 74 LEU A C 1
ATOM 602 O O . LEU A 1 74 ? 3.104 1.846 17.211 1.00 82.00 74 LEU A O 1
ATOM 606 N N . ARG A 1 75 ? 3.598 3.649 18.436 1.00 81.12 75 ARG A N 1
ATOM 607 C CA . ARG A 1 75 ? 4.460 2.920 19.386 1.00 81.12 75 ARG A CA 1
ATOM 608 C C . ARG A 1 75 ? 3.724 1.798 20.123 1.00 81.12 75 ARG A C 1
ATOM 610 O O . ARG A 1 75 ? 4.370 0.886 20.628 1.00 81.12 75 ARG A O 1
ATOM 617 N N . THR A 1 76 ? 2.392 1.839 20.211 1.00 78.88 76 THR A N 1
ATOM 618 C CA . THR A 1 76 ? 1.611 0.729 20.780 1.00 78.88 76 THR A CA 1
ATOM 619 C C . THR A 1 76 ? 1.429 -0.443 19.819 1.00 78.88 76 THR A C 1
ATOM 621 O O . THR A 1 76 ? 1.320 -1.571 20.290 1.00 78.88 76 THR A O 1
ATOM 624 N N . LEU A 1 77 ? 1.472 -0.206 18.504 1.00 73.38 77 LEU A N 1
ATOM 625 C CA . LEU A 1 77 ? 1.344 -1.253 17.484 1.00 73.38 77 LEU A CA 1
ATOM 626 C C . LEU A 1 77 ? 2.614 -2.111 17.390 1.00 73.38 77 LEU A C 1
ATOM 628 O O . LEU A 1 77 ? 2.528 -3.329 17.272 1.00 73.38 77 LEU A O 1
ATOM 632 N N . PHE A 1 78 ? 3.791 -1.493 17.530 1.00 72.06 78 PHE A N 1
ATOM 633 C CA . PHE A 1 78 ? 5.096 -2.154 17.360 1.00 72.06 78 PHE A CA 1
ATOM 634 C C . PHE A 1 78 ? 5.751 -2.607 18.676 1.00 72.06 78 PHE A C 1
ATOM 636 O O . PHE A 1 78 ? 6.956 -2.834 18.742 1.00 72.06 78 PHE A O 1
ATOM 643 N N . ARG A 1 79 ? 4.982 -2.696 19.766 1.00 68.62 79 ARG A N 1
ATOM 644 C CA . ARG A 1 79 ? 5.537 -2.706 21.129 1.00 68.62 79 ARG A CA 1
ATOM 645 C C . ARG A 1 79 ? 6.126 -4.042 21.598 1.00 68.62 79 ARG A C 1
ATOM 647 O O . ARG A 1 79 ? 6.812 -4.047 22.616 1.00 68.62 79 ARG A O 1
ATOM 654 N N . THR A 1 80 ? 5.860 -5.164 20.923 1.00 65.00 80 THR A N 1
ATOM 655 C CA . THR A 1 80 ? 6.306 -6.489 21.392 1.00 65.00 80 THR A CA 1
ATOM 656 C C . THR A 1 80 ? 6.866 -7.364 20.264 1.00 65.00 80 THR A C 1
ATOM 658 O O . THR A 1 80 ? 6.132 -7.693 19.343 1.00 65.00 80 THR A O 1
ATOM 661 N N . PRO A 1 81 ? 8.116 -7.859 20.347 1.00 64.19 81 PRO A N 1
ATOM 662 C CA . PRO A 1 81 ? 8.677 -8.798 19.362 1.00 64.19 81 PRO A CA 1
ATOM 663 C C . PRO A 1 81 ? 7.858 -10.089 19.192 1.00 64.19 81 PRO A C 1
ATOM 665 O O . PRO A 1 81 ? 7.819 -10.683 18.116 1.00 64.19 81 PRO A O 1
ATOM 668 N N . SER A 1 82 ? 7.133 -10.506 20.235 1.00 71.12 82 SER A N 1
ATOM 669 C CA . SER A 1 82 ? 6.208 -11.645 20.182 1.00 71.12 82 SER A CA 1
ATOM 670 C C . SER A 1 82 ? 5.047 -11.444 19.197 1.00 71.12 82 SER A C 1
ATOM 672 O O . SER A 1 82 ? 4.480 -12.427 18.713 1.00 71.12 82 SER A O 1
ATOM 674 N N . SER A 1 83 ? 4.704 -10.194 18.858 1.00 73.00 83 SER A N 1
ATOM 675 C CA . SER A 1 83 ? 3.694 -9.889 17.842 1.00 73.00 83 SER A CA 1
ATOM 676 C C . SER A 1 83 ? 4.189 -10.206 16.430 1.00 73.00 83 SER A C 1
ATOM 678 O O . SER A 1 83 ? 3.392 -10.670 15.618 1.00 73.00 83 SER A O 1
ATOM 680 N N . LEU A 1 84 ? 5.494 -10.064 16.160 1.00 75.00 84 LEU A N 1
ATOM 681 C CA . LEU A 1 84 ? 6.094 -10.356 14.855 1.00 75.00 84 LEU A CA 1
ATOM 682 C C . LEU A 1 84 ? 6.046 -11.851 14.541 1.00 75.00 84 LEU A C 1
ATOM 684 O O . LEU A 1 84 ? 5.575 -12.244 13.478 1.00 75.00 84 LEU A O 1
ATOM 688 N N . ILE A 1 85 ? 6.438 -12.700 15.496 1.00 82.81 85 ILE A N 1
ATOM 689 C CA . ILE A 1 85 ? 6.377 -14.163 15.336 1.00 82.81 85 ILE A CA 1
ATOM 690 C C . ILE A 1 85 ? 4.927 -14.619 15.149 1.00 82.81 85 ILE A C 1
ATOM 692 O O . ILE A 1 85 ? 4.636 -15.465 14.303 1.00 82.81 85 ILE A O 1
ATOM 696 N N . LYS A 1 86 ? 3.990 -14.050 15.918 1.00 84.38 86 LYS A N 1
ATOM 697 C CA . LYS A 1 86 ? 2.561 -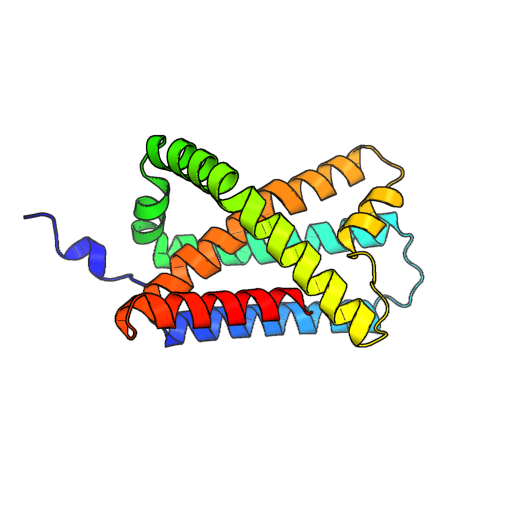14.340 15.760 1.00 84.38 86 LYS A CA 1
ATOM 698 C C . LYS A 1 86 ? 2.049 -13.894 14.389 1.00 84.38 86 LYS A C 1
ATOM 700 O O . LYS A 1 86 ? 1.281 -14.631 13.772 1.00 84.38 86 LYS A O 1
ATOM 705 N N . GLY A 1 87 ? 2.488 -12.731 13.911 1.00 82.00 87 GLY A N 1
ATOM 706 C CA . GLY A 1 87 ? 2.203 -12.225 12.571 1.00 82.00 87 GLY A CA 1
ATOM 707 C C . GLY A 1 87 ? 2.700 -13.181 11.492 1.00 82.00 87 GLY A C 1
ATOM 708 O O . GLY A 1 87 ? 1.903 -13.615 10.668 1.00 82.00 87 GLY A O 1
ATOM 709 N N . ALA A 1 88 ? 3.963 -13.606 11.567 1.00 85.00 88 ALA A N 1
ATOM 710 C CA . ALA A 1 88 ? 4.553 -14.565 10.635 1.00 85.00 88 ALA A CA 1
ATOM 711 C C . ALA A 1 88 ? 3.794 -15.901 10.624 1.00 85.00 88 ALA A C 1
ATOM 713 O O . ALA A 1 88 ? 3.401 -16.384 9.566 1.00 85.00 88 ALA A O 1
ATOM 714 N N . LYS A 1 89 ? 3.492 -16.472 11.798 1.00 89.81 89 LYS A N 1
ATOM 715 C CA . LYS A 1 89 ? 2.682 -17.701 11.899 1.00 89.81 89 LYS A CA 1
ATOM 716 C C . LYS A 1 89 ? 1.294 -17.530 11.282 1.00 89.81 89 LYS A C 1
ATOM 718 O O . LYS A 1 89 ? 0.825 -18.409 10.567 1.00 89.81 89 LYS A O 1
ATOM 723 N N . THR A 1 90 ? 0.647 -16.396 11.544 1.00 88.88 90 THR A N 1
ATOM 724 C CA . THR A 1 90 ? -0.672 -16.084 10.977 1.00 88.88 90 THR A CA 1
ATOM 725 C C . THR A 1 90 ? -0.592 -15.945 9.458 1.00 88.88 90 THR A C 1
ATOM 727 O O . THR A 1 90 ? -1.469 -16.444 8.762 1.00 88.88 90 THR A O 1
ATOM 730 N N . TYR A 1 91 ? 0.470 -15.327 8.939 1.00 87.31 91 TYR A N 1
ATOM 731 C CA . TYR A 1 91 ? 0.715 -15.221 7.504 1.00 87.31 91 TYR A CA 1
ATOM 732 C C . TYR A 1 91 ? 0.830 -16.603 6.858 1.00 87.31 91 TYR A C 1
ATOM 734 O O . TYR A 1 91 ? 0.094 -16.881 5.919 1.00 87.31 91 TYR A O 1
ATOM 742 N N . PHE A 1 92 ? 1.659 -17.501 7.403 1.00 92.75 92 PHE A N 1
ATOM 743 C CA . PHE A 1 92 ? 1.774 -18.873 6.890 1.00 92.75 92 PHE A CA 1
ATOM 744 C C . PHE A 1 92 ? 0.451 -19.642 6.949 1.00 92.75 92 PHE A C 1
ATOM 746 O O . PHE A 1 92 ? 0.141 -20.393 6.031 1.00 92.75 92 PHE A O 1
ATOM 753 N N . PHE A 1 93 ? -0.356 -19.425 7.989 1.00 94.25 93 PHE A N 1
ATOM 754 C CA . PHE A 1 93 ? -1.676 -20.045 8.099 1.00 94.25 93 PHE A CA 1
ATOM 755 C C . PHE A 1 93 ? -2.678 -19.507 7.063 1.00 94.25 93 PHE A C 1
ATOM 757 O O . PHE A 1 93 ? -3.495 -20.259 6.543 1.00 94.25 93 PHE A O 1
ATOM 764 N N . ILE A 1 94 ? -2.617 -18.210 6.745 1.00 93.25 94 ILE A N 1
ATOM 765 C CA . ILE A 1 94 ? -3.492 -17.562 5.754 1.00 93.25 94 ILE A CA 1
ATOM 766 C C . ILE A 1 94 ? -2.968 -17.757 4.321 1.00 93.25 94 ILE A C 1
ATOM 768 O O . ILE A 1 94 ? -3.740 -17.651 3.372 1.00 93.25 94 ILE A O 1
ATOM 772 N N . PHE A 1 95 ? -1.690 -18.086 4.133 1.00 93.06 95 PHE A N 1
ATOM 773 C CA . PHE A 1 95 ? -1.068 -18.215 2.815 1.00 93.06 95 PHE A CA 1
ATOM 774 C C . PHE A 1 95 ? -1.829 -19.148 1.849 1.00 93.06 95 PHE A C 1
ATOM 776 O O . PHE A 1 95 ? -2.086 -18.719 0.723 1.00 93.06 95 PHE A O 1
ATOM 783 N N . PRO A 1 96 ? -2.307 -20.346 2.250 1.00 95.62 96 PRO A N 1
ATOM 784 C CA . PRO A 1 96 ? -3.143 -21.174 1.378 1.00 95.62 96 PRO A CA 1
ATOM 785 C C . PRO A 1 96 ? -4.418 -20.463 0.908 1.00 95.62 96 PRO A C 1
ATOM 787 O O . PRO A 1 96 ? -4.795 -20.577 -0.255 1.00 95.62 96 PRO A O 1
ATOM 790 N N . LEU A 1 97 ? -5.058 -19.673 1.778 1.00 94.00 97 LEU A N 1
ATOM 791 C CA . LEU A 1 97 ? -6.236 -18.881 1.420 1.00 94.00 97 LEU A CA 1
ATOM 792 C C . LEU A 1 97 ? -5.891 -17.798 0.386 1.00 94.00 97 LEU A C 1
ATOM 794 O O . LEU A 1 97 ? -6.687 -17.545 -0.516 1.00 94.00 97 LEU A O 1
ATOM 798 N N . LEU A 1 98 ? -4.705 -17.185 0.479 1.00 90.69 98 LEU A N 1
ATOM 799 C CA . LEU A 1 98 ? -4.224 -16.223 -0.520 1.00 90.69 98 LEU A CA 1
ATOM 800 C C . LEU A 1 98 ? -4.000 -16.893 -1.879 1.00 90.69 98 LEU A C 1
ATOM 802 O O . LEU A 1 98 ? -4.423 -16.349 -2.897 1.00 90.69 98 LEU A O 1
ATOM 806 N N . VAL A 1 99 ? -3.400 -18.087 -1.897 1.00 94.31 99 VAL A N 1
ATOM 807 C CA . VAL A 1 99 ? -3.208 -18.874 -3.127 1.00 94.31 99 VAL A CA 1
ATOM 808 C C . VAL A 1 99 ? -4.555 -19.240 -3.756 1.00 94.31 99 VAL A C 1
ATOM 810 O O . VAL A 1 99 ? -4.746 -19.045 -4.956 1.00 94.31 99 VAL A O 1
ATOM 813 N N . ILE A 1 100 ? -5.519 -19.696 -2.949 1.00 96.06 100 ILE A N 1
ATOM 814 C CA . ILE A 1 100 ? -6.882 -20.011 -3.405 1.00 96.06 100 ILE A CA 1
ATOM 815 C C . ILE A 1 100 ? -7.570 -18.763 -3.971 1.00 96.06 100 ILE A C 1
ATOM 817 O O . ILE A 1 100 ? -8.162 -18.826 -5.046 1.00 96.06 100 ILE A O 1
ATOM 821 N N . SER A 1 101 ? -7.460 -17.621 -3.289 1.00 91.19 101 SER A N 1
ATOM 822 C CA . SER A 1 101 ? -7.993 -16.340 -3.768 1.00 91.19 101 SER A CA 1
ATOM 823 C C . SER A 1 101 ? -7.376 -15.936 -5.113 1.00 91.19 101 SER A C 1
ATOM 825 O O . SER A 1 101 ? -8.090 -15.544 -6.036 1.00 91.19 101 SER A O 1
ATOM 827 N N . GLY A 1 102 ? -6.060 -16.118 -5.271 1.00 90.06 102 GLY A N 1
ATOM 828 C CA . GLY A 1 102 ? -5.358 -15.888 -6.534 1.00 90.06 102 GLY A CA 1
ATOM 829 C C . GLY A 1 102 ? -5.863 -16.788 -7.663 1.00 90.06 102 GLY A C 1
ATOM 830 O O . GLY A 1 102 ? -6.150 -16.301 -8.757 1.00 90.06 102 GLY A O 1
ATOM 831 N N . PHE A 1 103 ? -6.046 -18.083 -7.394 1.00 94.50 103 PHE A N 1
ATOM 832 C CA . PHE A 1 103 ? -6.605 -19.032 -8.360 1.00 94.50 103 PHE A CA 1
ATOM 833 C C . PHE A 1 103 ? -8.054 -18.695 -8.743 1.00 94.50 103 PHE A C 1
ATOM 835 O O . PHE A 1 103 ? -8.435 -18.774 -9.915 1.00 94.50 103 PHE A O 1
ATOM 842 N N . PHE A 1 104 ? -8.863 -18.278 -7.771 1.00 94.94 104 PHE A N 1
ATOM 843 C CA . PHE A 1 104 ? -10.234 -17.840 -8.006 1.00 94.94 104 PHE A CA 1
ATOM 844 C C . PHE A 1 104 ? -10.275 -16.587 -8.892 1.00 94.94 104 PHE A C 1
ATOM 846 O O . PHE A 1 104 ? -10.994 -16.563 -9.891 1.00 94.94 104 PHE A O 1
ATOM 853 N N . ASN A 1 105 ? -9.435 -15.589 -8.599 1.00 90.06 105 ASN A N 1
ATOM 854 C CA . ASN A 1 105 ? -9.304 -14.384 -9.417 1.00 90.06 105 ASN A CA 1
ATOM 855 C C . ASN A 1 105 ? -8.851 -14.714 -10.851 1.00 90.06 105 ASN A C 1
ATOM 857 O O . ASN A 1 105 ? -9.456 -14.246 -11.815 1.00 90.06 105 ASN A O 1
ATOM 861 N N . TYR A 1 106 ? -7.847 -15.585 -11.004 1.00 91.81 106 TYR A N 1
ATOM 862 C CA . TYR A 1 106 ? -7.404 -16.093 -12.307 1.00 91.81 106 TYR A CA 1
ATOM 863 C C . TYR A 1 106 ? -8.560 -16.730 -13.093 1.00 91.81 106 TYR A C 1
ATOM 865 O O . TYR A 1 106 ? -8.769 -16.420 -14.268 1.00 91.81 106 TYR A O 1
ATOM 873 N N . SER A 1 107 ? -9.340 -17.589 -12.434 1.00 94.81 107 SER A N 1
ATOM 874 C CA . SER A 1 107 ? -10.455 -18.306 -13.054 1.00 94.81 107 SER A CA 1
ATOM 875 C C . SER A 1 107 ? -11.548 -17.349 -13.534 1.00 94.81 107 SER A C 1
ATOM 877 O O . SER A 1 107 ? -12.020 -17.480 -14.663 1.00 94.81 107 SER A O 1
ATOM 879 N N . ILE A 1 108 ? -11.899 -16.341 -12.728 1.00 94.69 108 ILE A N 1
ATOM 880 C CA . ILE A 1 108 ? -12.856 -15.296 -13.115 1.00 94.69 108 ILE A CA 1
ATOM 881 C C . ILE A 1 108 ? -12.349 -14.507 -14.322 1.00 94.69 108 ILE A C 1
ATOM 883 O O . ILE A 1 108 ? -13.086 -14.334 -15.290 1.00 94.69 108 ILE A O 1
ATOM 887 N N . LEU A 1 109 ? -11.098 -14.039 -14.300 1.00 92.69 109 LEU A N 1
ATOM 888 C CA . LEU A 1 109 ? -10.541 -13.254 -15.406 1.00 92.69 109 LEU A CA 1
ATOM 889 C C . LEU A 1 109 ? -10.531 -14.049 -16.715 1.00 92.69 109 LEU A C 1
ATOM 891 O O . LEU A 1 109 ? -10.900 -13.514 -17.761 1.00 92.69 109 LEU A O 1
ATOM 895 N N . LYS A 1 110 ? -10.195 -15.342 -16.640 1.00 93.88 110 LYS A N 1
ATOM 896 C CA . LYS A 1 110 ? -10.239 -16.256 -17.783 1.00 93.88 110 LYS A CA 1
ATOM 897 C C . LYS A 1 110 ? -11.662 -16.443 -18.317 1.00 93.88 110 LYS A C 1
ATOM 899 O O . LYS A 1 110 ? -11.859 -16.374 -19.528 1.00 93.88 110 LYS A O 1
ATOM 904 N N . LEU A 1 111 ? -12.652 -16.632 -17.439 1.00 96.38 111 LEU A N 1
ATOM 905 C CA . LEU A 1 111 ? -14.070 -16.721 -17.824 1.00 96.38 111 LEU A CA 1
ATOM 906 C C . LEU A 1 111 ? -14.559 -15.438 -18.507 1.00 96.38 111 LEU A C 1
ATOM 908 O O . LEU A 1 111 ? -15.274 -15.500 -19.504 1.00 96.38 111 LEU A O 1
ATOM 912 N N . LEU A 1 112 ? -14.118 -14.278 -18.017 1.00 96.50 112 LEU A N 1
ATOM 913 C CA . LEU A 1 112 ? -14.420 -12.967 -18.596 1.00 96.50 112 LEU A CA 1
ATOM 914 C C . LEU A 1 112 ? -13.600 -12.646 -19.858 1.00 96.50 112 LEU A C 1
ATOM 916 O O . LEU A 1 112 ? -13.729 -11.543 -20.387 1.00 96.50 112 LEU A O 1
ATOM 920 N N . LYS A 1 113 ? -12.751 -13.572 -20.332 1.00 95.38 113 LYS A N 1
ATOM 921 C CA . LYS A 1 113 ? -11.828 -13.383 -21.466 1.00 95.38 113 LYS A CA 1
ATOM 922 C C . LYS A 1 113 ? -10.959 -12.123 -21.330 1.00 95.38 113 LYS A C 1
ATOM 924 O O . LYS A 1 113 ? -10.618 -11.490 -22.326 1.00 95.38 113 LYS A O 1
ATOM 929 N N . LYS A 1 114 ? -10.612 -11.741 -20.097 1.00 92.88 114 LYS A N 1
ATOM 930 C CA . LYS A 1 114 ? -9.717 -10.611 -19.830 1.00 92.88 114 LYS A CA 1
ATOM 931 C C . LYS A 1 114 ? -8.264 -11.065 -19.881 1.00 92.88 114 LYS A C 1
ATOM 933 O O . LYS A 1 114 ? -7.917 -12.117 -19.346 1.00 92.88 114 LYS A O 1
ATOM 938 N N . GLU A 1 115 ? -7.414 -10.243 -20.488 1.00 87.69 115 GLU A N 1
ATOM 939 C CA . GLU A 1 115 ? -5.970 -10.463 -20.474 1.00 87.69 115 GLU A CA 1
ATOM 940 C C . GLU A 1 115 ? -5.417 -10.349 -19.053 1.00 87.69 115 GLU A C 1
ATOM 942 O O . GLU A 1 115 ? -5.699 -9.395 -18.322 1.00 87.69 115 GLU A O 1
ATOM 947 N N . ILE A 1 116 ? -4.595 -11.324 -18.674 1.00 84.75 116 ILE A N 1
ATOM 948 C CA . ILE A 1 116 ? -3.890 -11.327 -17.397 1.00 84.75 116 ILE A CA 1
ATOM 949 C C . ILE A 1 116 ? -2.572 -10.606 -17.621 1.00 84.75 116 ILE A C 1
ATOM 951 O O . ILE A 1 116 ? -1.637 -11.154 -18.202 1.00 84.75 116 ILE A O 1
ATOM 955 N N . LYS A 1 117 ? -2.516 -9.350 -17.184 1.00 83.81 117 LYS A N 1
ATOM 956 C CA . LYS A 1 117 ? -1.299 -8.548 -17.270 1.00 83.81 117 LYS A CA 1
ATOM 957 C C . LYS A 1 117 ? -0.371 -8.904 -16.118 1.00 83.81 117 LYS A C 1
ATOM 959 O O . LYS A 1 117 ? -0.805 -9.028 -14.973 1.00 83.81 117 LYS A O 1
ATOM 964 N N . MET A 1 118 ? 0.912 -9.053 -16.431 1.00 83.44 118 MET A N 1
ATOM 965 C CA . MET A 1 118 ? 1.942 -9.149 -15.405 1.00 83.44 118 MET A CA 1
ATOM 966 C C . MET A 1 118 ? 1.981 -7.835 -14.622 1.00 83.44 118 MET A C 1
ATOM 968 O O . MET A 1 118 ? 1.870 -6.764 -15.221 1.00 83.44 118 MET A O 1
ATOM 972 N N . GLN A 1 119 ? 2.117 -7.910 -13.297 1.00 82.31 119 GLN A N 1
ATOM 973 C CA . GLN A 1 119 ? 2.251 -6.694 -12.496 1.00 82.31 119 GLN A CA 1
ATOM 974 C C . GLN A 1 119 ? 3.544 -5.970 -12.881 1.00 82.31 119 GLN A C 1
ATOM 976 O O . GLN A 1 119 ? 4.565 -6.608 -13.155 1.00 82.31 119 GLN A O 1
ATOM 981 N N . GLU A 1 120 ? 3.503 -4.641 -12.873 1.00 82.69 120 GLU A N 1
ATOM 982 C CA . GLU A 1 120 ? 4.618 -3.801 -13.312 1.00 82.69 120 GLU A CA 1
ATOM 983 C C . GLU A 1 120 ? 5.905 -4.096 -12.535 1.00 82.69 120 GLU A C 1
ATOM 985 O O . GLU A 1 120 ? 6.967 -4.217 -13.138 1.00 82.69 120 GLU A O 1
ATOM 990 N N . ILE A 1 121 ? 5.816 -4.336 -11.224 1.00 83.88 121 ILE A N 1
ATOM 991 C CA . ILE A 1 121 ? 6.992 -4.631 -10.398 1.00 83.88 121 ILE A CA 1
ATOM 992 C C . ILE A 1 121 ? 7.763 -5.869 -10.885 1.00 83.88 121 ILE A C 1
ATOM 994 O O . ILE A 1 121 ? 8.990 -5.840 -10.948 1.00 83.88 121 ILE A O 1
ATOM 998 N N . PHE A 1 122 ? 7.070 -6.930 -11.320 1.00 87.12 122 PHE A N 1
ATOM 999 C CA . PHE A 1 122 ? 7.721 -8.111 -11.900 1.00 87.12 122 PHE A CA 1
ATOM 1000 C C . PHE A 1 122 ? 8.392 -7.784 -13.232 1.00 87.12 122 PHE A C 1
ATOM 1002 O O . PHE A 1 122 ? 9.467 -8.306 -13.527 1.00 87.12 122 PHE A O 1
ATOM 1009 N N . TYR A 1 123 ? 7.782 -6.909 -14.035 1.00 88.25 123 TYR A N 1
ATOM 1010 C CA . TYR A 1 123 ? 8.378 -6.467 -15.293 1.00 88.25 123 TYR A CA 1
ATOM 1011 C C . TYR A 1 123 ? 9.671 -5.690 -15.036 1.00 88.25 123 TYR A C 1
ATOM 1013 O O . TYR A 1 123 ? 10.679 -5.950 -15.692 1.00 88.25 123 TYR A O 1
ATOM 1021 N N . LEU A 1 124 ? 9.670 -4.805 -14.036 1.00 87.69 124 LEU A N 1
ATOM 1022 C CA . LEU A 1 124 ? 10.858 -4.063 -13.619 1.00 87.69 124 LEU A CA 1
ATOM 1023 C C . LEU A 1 124 ? 11.956 -4.989 -13.085 1.00 87.69 124 LEU A C 1
ATOM 1025 O O . LEU A 1 124 ? 13.114 -4.783 -13.427 1.00 87.69 124 LEU A O 1
ATOM 1029 N N . PHE A 1 125 ? 11.610 -6.039 -12.331 1.00 90.00 125 PHE A N 1
ATOM 1030 C CA . PHE A 1 125 ? 12.581 -7.044 -11.882 1.00 90.00 125 PHE A CA 1
ATOM 1031 C C . PHE A 1 125 ? 13.256 -7.777 -13.043 1.00 90.00 125 PHE A C 1
ATOM 1033 O O . PHE A 1 125 ? 14.472 -7.924 -13.042 1.00 90.00 125 PHE A O 1
ATOM 1040 N N . ILE A 1 126 ? 12.486 -8.209 -14.047 1.00 91.06 126 ILE A N 1
ATOM 1041 C CA . ILE A 1 126 ? 13.027 -8.905 -15.229 1.00 91.06 126 ILE A CA 1
ATOM 1042 C C . ILE A 1 126 ? 13.899 -7.970 -16.080 1.00 91.06 126 ILE A C 1
ATOM 1044 O O . ILE A 1 126 ? 14.838 -8.421 -16.730 1.00 91.06 126 ILE A O 1
ATOM 1048 N N . LYS A 1 127 ? 13.583 -6.670 -16.097 1.00 89.81 127 LYS A N 1
ATOM 1049 C CA . LYS A 1 127 ? 14.316 -5.647 -16.856 1.00 89.81 127 LYS A CA 1
ATOM 1050 C C . LYS A 1 127 ? 15.466 -4.996 -16.088 1.00 89.81 127 LYS A C 1
ATOM 1052 O O . LYS A 1 127 ? 16.174 -4.183 -16.673 1.00 89.81 127 LYS A O 1
ATOM 1057 N N . ALA A 1 128 ? 15.643 -5.299 -14.806 1.00 89.50 128 ALA A N 1
ATOM 1058 C CA . ALA A 1 128 ? 16.730 -4.745 -14.016 1.00 89.50 128 ALA A CA 1
ATOM 1059 C C . ALA A 1 128 ? 18.056 -5.407 -14.423 1.00 89.50 128 ALA A C 1
ATOM 1061 O O . ALA A 1 128 ? 18.279 -6.584 -14.156 1.00 89.50 128 ALA A O 1
ATOM 1062 N N . GLU A 1 129 ? 18.944 -4.640 -15.057 1.00 89.12 129 GLU A N 1
ATOM 1063 C CA . GLU A 1 129 ? 20.241 -5.134 -15.549 1.00 89.12 129 GLU A CA 1
ATOM 1064 C C . GLU A 1 129 ? 21.364 -5.022 -14.503 1.00 89.12 129 GLU A C 1
ATOM 1066 O O . GLU A 1 129 ? 22.438 -5.595 -14.678 1.00 89.12 129 GLU A O 1
ATOM 1071 N N . SER A 1 130 ? 21.124 -4.324 -13.385 1.00 93.00 130 SER A N 1
ATOM 1072 C CA . SER A 1 130 ? 22.117 -4.121 -12.328 1.00 93.00 130 SER A CA 1
ATOM 1073 C C . SER A 1 130 ? 21.650 -4.610 -10.957 1.00 93.00 130 SER A C 1
ATOM 1075 O O . SER A 1 130 ? 20.484 -4.481 -10.571 1.00 93.00 130 SER A O 1
ATOM 1077 N N . LEU A 1 131 ? 22.606 -5.128 -10.176 1.00 93.62 131 LEU A N 1
ATOM 1078 C CA . LEU A 1 131 ? 22.375 -5.591 -8.805 1.00 93.62 131 LEU A CA 1
ATOM 1079 C C . LEU A 1 131 ? 21.790 -4.483 -7.918 1.00 93.62 131 LEU A C 1
ATOM 1081 O O . LEU A 1 131 ? 20.921 -4.745 -7.091 1.00 93.62 131 LEU A O 1
ATOM 1085 N N . THR A 1 132 ? 22.220 -3.237 -8.126 1.00 92.81 132 THR A N 1
ATOM 1086 C CA . THR A 1 132 ? 21.706 -2.067 -7.408 1.00 92.81 132 THR A CA 1
ATOM 1087 C C . THR A 1 132 ? 20.202 -1.896 -7.609 1.00 92.81 132 THR A C 1
ATOM 1089 O O . THR A 1 132 ? 19.474 -1.747 -6.630 1.00 92.81 132 THR A O 1
ATOM 1092 N N . LEU A 1 133 ? 19.714 -1.977 -8.853 1.00 92.38 133 LEU A N 1
ATOM 1093 C CA . LEU A 1 133 ? 18.283 -1.855 -9.147 1.00 92.38 133 LEU A CA 1
ATOM 1094 C C . LEU A 1 133 ? 17.483 -3.001 -8.528 1.00 92.38 133 LEU A C 1
ATOM 1096 O O . LEU A 1 133 ? 16.416 -2.767 -7.966 1.00 92.38 133 LEU A O 1
ATOM 1100 N N . ILE A 1 134 ? 18.017 -4.222 -8.564 1.00 93.50 134 ILE A N 1
ATOM 1101 C CA . ILE A 1 134 ? 17.381 -5.381 -7.927 1.00 93.50 134 ILE A CA 1
ATOM 1102 C C . ILE A 1 134 ? 17.249 -5.154 -6.417 1.00 93.50 134 ILE A C 1
ATOM 1104 O O . ILE A 1 134 ? 16.160 -5.319 -5.874 1.00 93.50 134 ILE A O 1
ATOM 1108 N N . ILE A 1 135 ? 18.319 -4.721 -5.741 1.00 94.06 135 ILE A N 1
ATOM 1109 C CA . ILE A 1 135 ? 18.293 -4.428 -4.299 1.00 94.06 135 ILE A CA 1
ATOM 1110 C C . ILE A 1 135 ? 17.258 -3.343 -3.982 1.00 94.06 135 ILE A C 1
ATOM 1112 O O . ILE A 1 135 ? 16.490 -3.495 -3.033 1.00 94.06 135 ILE A O 1
ATOM 1116 N N . MET A 1 136 ? 17.199 -2.276 -4.784 1.00 91.94 136 MET A N 1
ATOM 1117 C CA . MET A 1 136 ? 16.216 -1.199 -4.621 1.00 91.94 136 MET A CA 1
ATOM 1118 C C . MET A 1 136 ? 14.779 -1.717 -4.756 1.00 91.94 136 MET A C 1
ATOM 1120 O O . MET A 1 136 ? 13.945 -1.436 -3.896 1.00 91.94 136 MET A O 1
ATOM 1124 N N . LEU A 1 137 ? 14.491 -2.514 -5.790 1.00 92.12 137 LEU A N 1
ATOM 1125 C CA . LEU A 1 137 ? 13.164 -3.093 -6.014 1.00 92.12 137 LEU A CA 1
ATOM 1126 C C . LEU A 1 137 ? 12.769 -4.070 -4.897 1.00 92.12 137 LEU A C 1
ATOM 1128 O O . LEU A 1 137 ? 11.628 -4.034 -4.432 1.00 92.12 137 LEU A O 1
ATOM 1132 N N . VAL A 1 138 ? 13.697 -4.913 -4.423 1.00 93.94 138 VAL A N 1
ATOM 1133 C CA . VAL A 1 138 ? 13.458 -5.812 -3.279 1.00 93.94 138 VAL A CA 1
ATOM 1134 C C . VAL A 1 138 ? 13.157 -5.002 -2.026 1.00 93.94 138 VAL A C 1
ATOM 1136 O O . VAL A 1 138 ? 12.150 -5.255 -1.369 1.00 93.94 138 VAL A O 1
ATOM 1139 N N . PHE A 1 139 ? 13.986 -4.011 -1.698 1.00 92.94 139 PHE A N 1
ATOM 1140 C CA . PHE A 1 139 ? 13.783 -3.172 -0.520 1.00 92.94 139 PHE A CA 1
ATOM 1141 C C . PHE A 1 139 ? 12.416 -2.477 -0.549 1.00 92.94 139 PHE A C 1
ATOM 1143 O O . PHE A 1 139 ? 11.676 -2.519 0.435 1.00 92.94 139 PHE A O 1
ATOM 1150 N N . LEU A 1 140 ? 12.052 -1.894 -1.694 1.00 91.12 140 LEU A N 1
ATOM 1151 C CA . LEU A 1 140 ? 10.778 -1.205 -1.863 1.00 91.12 140 LEU A CA 1
ATOM 1152 C C . LEU A 1 140 ? 9.589 -2.157 -1.671 1.00 91.12 140 LEU A C 1
ATOM 1154 O O . LEU A 1 140 ? 8.713 -1.895 -0.852 1.00 91.12 140 LEU A O 1
ATOM 1158 N N . SER A 1 141 ? 9.591 -3.281 -2.391 1.00 90.50 141 SER A N 1
ATOM 1159 C CA . SER A 1 141 ? 8.457 -4.214 -2.445 1.00 90.50 141 SER A CA 1
ATOM 1160 C C . SER A 1 141 ? 8.294 -5.085 -1.199 1.00 90.50 141 SER A C 1
ATOM 1162 O O . SER A 1 141 ? 7.190 -5.546 -0.921 1.00 90.50 141 SER A O 1
ATOM 1164 N N . THR A 1 142 ? 9.368 -5.327 -0.443 1.00 90.75 142 THR A N 1
ATOM 1165 C CA . THR A 1 142 ? 9.337 -6.253 0.704 1.00 90.75 142 THR A CA 1
ATOM 1166 C C . THR A 1 142 ? 9.419 -5.565 2.060 1.00 90.75 142 THR A C 1
ATOM 1168 O O . THR A 1 142 ? 9.004 -6.155 3.058 1.00 90.75 142 THR A O 1
ATOM 1171 N N . ILE A 1 143 ? 9.931 -4.331 2.116 1.00 91.00 143 ILE A N 1
ATOM 1172 C CA . ILE A 1 143 ? 10.130 -3.605 3.373 1.00 91.00 143 ILE A CA 1
ATOM 1173 C C . ILE A 1 143 ? 9.337 -2.307 3.370 1.00 91.00 143 ILE A C 1
ATOM 1175 O O . ILE A 1 143 ? 8.445 -2.155 4.202 1.00 91.00 143 ILE A O 1
ATOM 1179 N N . LEU A 1 144 ? 9.655 -1.376 2.466 1.00 91.19 144 LEU A N 1
ATOM 1180 C CA . LEU A 1 144 ? 9.141 -0.011 2.575 1.00 91.19 144 LEU A CA 1
ATOM 1181 C C . LEU A 1 144 ? 7.629 0.065 2.330 1.00 91.19 144 LEU A C 1
ATOM 1183 O O . LEU A 1 144 ? 6.905 0.507 3.225 1.00 91.19 144 LEU A O 1
ATOM 1187 N N . ALA A 1 145 ? 7.155 -0.446 1.189 1.00 90.25 145 ALA A N 1
ATOM 1188 C CA . ALA A 1 145 ? 5.736 -0.414 0.849 1.00 90.25 145 ALA A CA 1
ATOM 1189 C C . ALA A 1 145 ? 4.885 -1.219 1.854 1.00 90.25 145 ALA A C 1
ATOM 1191 O O . ALA A 1 145 ? 3.967 -0.637 2.434 1.00 90.25 145 ALA A O 1
ATOM 1192 N N . PRO A 1 146 ? 5.222 -2.480 2.216 1.00 89.69 146 PRO A N 1
ATOM 1193 C CA . PRO A 1 146 ? 4.463 -3.208 3.237 1.00 89.69 146 PRO A CA 1
ATOM 1194 C C . PRO A 1 146 ? 4.446 -2.516 4.607 1.00 89.69 146 PRO A C 1
ATOM 1196 O O . PRO A 1 146 ? 3.441 -2.561 5.318 1.00 89.69 146 PRO A O 1
ATOM 1199 N N . PHE A 1 147 ? 5.543 -1.860 5.001 1.00 91.12 147 PHE A N 1
ATOM 1200 C CA . PHE A 1 147 ? 5.586 -1.098 6.248 1.00 91.12 147 PHE A CA 1
ATOM 1201 C C . PHE A 1 147 ? 4.667 0.125 6.195 1.00 91.12 147 PHE A C 1
ATOM 1203 O O . PHE A 1 147 ? 3.898 0.363 7.132 1.00 91.12 147 PHE A O 1
ATOM 1210 N N . PHE A 1 148 ? 4.719 0.884 5.099 1.00 92.12 148 PHE A N 1
ATOM 1211 C CA . PHE A 1 148 ? 3.841 2.024 4.870 1.00 92.12 148 PHE A CA 1
ATOM 1212 C C . PHE A 1 148 ? 2.365 1.610 4.868 1.00 92.12 148 PHE A C 1
ATOM 1214 O O . PHE A 1 148 ? 1.553 2.208 5.579 1.00 92.12 148 PHE A O 1
ATOM 1221 N N . GLU A 1 149 ? 2.029 0.538 4.152 1.00 91.56 149 GLU A N 1
ATOM 1222 C CA . GLU A 1 149 ? 0.687 -0.036 4.093 1.00 91.56 149 GLU A CA 1
ATOM 1223 C C . GLU A 1 149 ? 0.175 -0.467 5.471 1.00 91.56 149 GLU A C 1
ATOM 1225 O O . GLU A 1 149 ? -0.966 -0.162 5.832 1.00 91.56 149 GLU A O 1
ATOM 1230 N N . GLU A 1 150 ? 1.003 -1.139 6.277 1.00 90.50 150 GLU A N 1
ATOM 1231 C CA . GLU A 1 150 ? 0.613 -1.572 7.620 1.00 90.50 150 GLU A CA 1
ATOM 1232 C C . GLU A 1 150 ? 0.322 -0.366 8.522 1.00 90.50 150 GLU A C 1
ATOM 1234 O O . GLU A 1 150 ? -0.683 -0.348 9.238 1.00 90.50 150 GLU A O 1
ATOM 1239 N N . VAL A 1 151 ? 1.157 0.677 8.464 1.00 91.00 151 VAL A N 1
ATOM 1240 C CA . VAL A 1 151 ? 0.945 1.917 9.223 1.00 91.00 151 VAL A CA 1
ATOM 1241 C C . VAL A 1 151 ? -0.331 2.620 8.763 1.00 91.00 151 VAL A C 1
ATOM 1243 O O . VAL A 1 151 ? -1.169 2.968 9.598 1.00 91.00 151 VAL A O 1
ATOM 1246 N N . LEU A 1 152 ? -0.507 2.811 7.457 1.00 91.56 152 LEU A N 1
ATOM 1247 C CA . LEU A 1 152 ? -1.619 3.570 6.898 1.00 91.56 152 LEU A CA 1
ATOM 1248 C C . LEU A 1 152 ? -2.950 2.826 7.041 1.00 91.56 152 LEU A C 1
ATOM 1250 O O . LEU A 1 152 ? -3.890 3.341 7.651 1.00 91.56 152 LEU A O 1
ATOM 1254 N N . PHE A 1 153 ? -3.043 1.608 6.512 1.00 92.31 153 PHE A N 1
ATOM 1255 C CA . PHE A 1 153 ? -4.300 0.871 6.466 1.00 92.31 153 PHE A CA 1
ATOM 1256 C C . PHE A 1 153 ? -4.620 0.214 7.800 1.00 92.31 153 PHE A C 1
ATOM 1258 O O . PHE A 1 153 ? -5.739 0.345 8.286 1.00 92.31 153 PHE A O 1
ATOM 1265 N N . ARG A 1 154 ? -3.666 -0.466 8.443 1.00 89.06 154 ARG A N 1
ATOM 1266 C CA . ARG A 1 154 ? -3.966 -1.189 9.692 1.00 89.06 154 ARG A CA 1
ATOM 1267 C C . ARG A 1 154 ? -3.814 -0.308 10.916 1.00 89.06 154 ARG A C 1
ATOM 1269 O O . ARG A 1 154 ? -4.658 -0.360 11.810 1.00 89.06 154 ARG A O 1
ATOM 1276 N N . GLY A 1 155 ? -2.773 0.516 10.947 1.00 88.62 155 GLY A N 1
ATOM 1277 C CA . GLY A 1 155 ? -2.512 1.448 12.031 1.00 88.62 155 GLY A CA 1
ATOM 1278 C C . GLY A 1 155 ? -3.540 2.570 12.070 1.00 88.62 155 GLY A C 1
ATOM 1279 O O . GLY A 1 155 ? -4.237 2.718 13.071 1.00 88.62 155 GLY A O 1
ATOM 1280 N N . ILE A 1 156 ? -3.676 3.337 10.993 1.00 91.25 156 ILE A N 1
ATOM 1281 C CA . ILE A 1 156 ? -4.501 4.547 10.985 1.00 91.25 156 ILE A CA 1
ATOM 1282 C C . ILE A 1 156 ? -5.951 4.252 10.584 1.00 91.25 156 ILE A C 1
ATOM 1284 O O . ILE A 1 156 ? -6.870 4.466 11.379 1.00 91.25 156 ILE A O 1
ATOM 1288 N N . PHE A 1 157 ? -6.172 3.743 9.375 1.00 92.94 157 PHE A N 1
ATOM 1289 C CA . PHE A 1 157 ? -7.500 3.717 8.767 1.00 92.94 157 PHE A CA 1
ATOM 1290 C C . PHE A 1 157 ? -8.438 2.652 9.355 1.00 92.94 157 PHE A C 1
ATOM 1292 O O . PHE A 1 157 ? -9.556 2.957 9.765 1.00 92.94 157 PHE A O 1
ATOM 1299 N N . TYR A 1 158 ? -7.985 1.409 9.511 1.00 92.81 158 TYR A N 1
ATOM 1300 C CA . TYR A 1 158 ? -8.779 0.356 10.141 1.00 92.81 158 TYR A CA 1
ATOM 1301 C C . TYR A 1 158 ? -9.153 0.717 11.584 1.00 92.81 158 TYR A C 1
ATOM 1303 O O . TYR A 1 158 ? -10.301 0.540 11.994 1.00 92.81 158 TYR A O 1
ATOM 1311 N N . ASN A 1 159 ? -8.219 1.273 12.362 1.00 90.81 159 ASN A N 1
ATOM 1312 C CA . ASN A 1 159 ? -8.519 1.690 13.733 1.00 90.81 159 ASN A CA 1
ATOM 1313 C C . ASN A 1 159 ? -9.504 2.862 13.788 1.00 90.81 159 ASN A C 1
ATOM 1315 O O . ASN A 1 159 ? -10.315 2.913 14.713 1.00 90.81 159 ASN A O 1
ATOM 1319 N N . SER A 1 160 ? -9.484 3.775 12.813 1.00 92.38 160 SER A N 1
ATOM 1320 C CA . SER A 1 160 ? -10.476 4.848 12.743 1.00 92.38 160 SER A CA 1
ATOM 1321 C C . SER A 1 160 ? -11.859 4.336 12.319 1.00 92.38 160 SER A C 1
ATOM 1323 O O . SER A 1 160 ? -12.858 4.752 12.911 1.00 92.38 160 SER A O 1
ATOM 1325 N N . LEU A 1 161 ? -11.936 3.350 11.415 1.00 94.25 161 LEU A N 1
ATOM 1326 C CA . LEU A 1 161 ? -13.177 2.633 11.088 1.00 94.25 161 LEU A CA 1
ATOM 1327 C C . LEU A 1 161 ? -13.761 1.913 12.307 1.00 94.25 161 LEU A C 1
ATOM 1329 O O . LEU A 1 161 ? -14.958 2.021 12.567 1.00 94.25 161 LEU A O 1
ATOM 1333 N N . ARG A 1 162 ? -12.919 1.243 13.102 1.00 93.56 162 ARG A N 1
ATOM 1334 C CA . ARG A 1 162 ? -13.329 0.500 14.307 1.00 93.56 162 ARG A CA 1
ATOM 1335 C C . ARG A 1 162 ? -13.913 1.366 15.422 1.00 93.56 162 ARG A C 1
ATOM 1337 O O . ARG A 1 162 ? -14.504 0.816 16.347 1.00 93.56 162 ARG A O 1
ATOM 1344 N N . LYS A 1 163 ? -13.767 2.693 15.343 1.00 91.25 163 LYS A N 1
ATOM 1345 C CA . LYS A 1 163 ? -14.455 3.639 16.237 1.00 91.25 163 LYS A CA 1
ATOM 1346 C C . LYS A 1 163 ? -15.924 3.849 15.865 1.00 91.25 163 LYS A C 1
ATOM 1348 O O . LYS A 1 163 ? -16.696 4.250 16.726 1.00 91.25 163 LYS A O 1
ATOM 1353 N N . LYS A 1 164 ? -16.294 3.634 14.598 1.00 92.56 164 LYS A N 1
ATOM 1354 C CA . LYS A 1 164 ? -17.649 3.885 14.075 1.00 92.56 164 LYS A CA 1
ATOM 1355 C C . LYS A 1 164 ? -18.395 2.614 13.684 1.00 92.56 164 LYS A C 1
ATOM 1357 O O . LYS A 1 164 ? -19.615 2.578 13.764 1.00 92.56 164 LYS A O 1
ATOM 1362 N N . PHE A 1 165 ? -17.672 1.584 13.263 1.00 95.12 165 PHE A N 1
ATOM 1363 C CA . PHE A 1 165 ? -18.240 0.349 12.741 1.00 95.12 165 PHE A CA 1
ATOM 1364 C C . PHE A 1 165 ? -17.784 -0.867 13.552 1.00 95.12 165 PHE A C 1
ATOM 1366 O O . PHE A 1 165 ? -16.736 -0.866 14.207 1.00 95.12 165 PHE A O 1
ATOM 1373 N N . SER A 1 166 ? -18.573 -1.941 13.479 1.00 95.69 166 SER A N 1
ATOM 1374 C CA . SER A 1 166 ? -18.200 -3.233 14.050 1.00 95.69 166 SER A CA 1
ATOM 1375 C C . SER A 1 166 ? -17.060 -3.886 13.253 1.00 95.69 166 SER A C 1
ATOM 1377 O O . SER A 1 166 ? -16.668 -3.434 12.175 1.00 95.69 166 SER A O 1
ATOM 1379 N N . LYS A 1 167 ? -16.488 -4.965 13.802 1.00 94.62 167 LYS A N 1
ATOM 1380 C CA . LYS A 1 167 ? -15.276 -5.609 13.270 1.00 94.62 167 LYS A CA 1
ATOM 1381 C C . LYS A 1 167 ? -15.384 -5.966 11.783 1.00 94.62 167 LYS A C 1
ATOM 1383 O O . LYS A 1 167 ? -14.490 -5.611 11.024 1.00 94.62 167 LYS A O 1
ATOM 1388 N N . PHE A 1 168 ? -16.444 -6.665 11.375 1.00 96.50 168 PHE A N 1
ATOM 1389 C CA . PHE A 1 168 ? -16.558 -7.185 10.009 1.00 96.50 168 PHE A CA 1
ATOM 1390 C C . PHE A 1 168 ? -16.726 -6.083 8.952 1.00 96.50 168 PHE A C 1
ATOM 1392 O O . PHE A 1 168 ? -15.919 -6.068 8.024 1.00 96.50 168 PHE A O 1
ATOM 1399 N N . PRO A 1 169 ? -17.648 -5.109 9.095 1.00 96.50 169 PRO A N 1
ATOM 1400 C CA . PRO A 1 169 ? -17.716 -3.975 8.175 1.00 96.50 169 PRO A CA 1
ATOM 1401 C C . PRO A 1 169 ? -16.391 -3.214 8.063 1.00 96.50 169 PRO A C 1
ATOM 1403 O O . PRO A 1 169 ? -15.978 -2.882 6.959 1.00 96.50 169 PRO A O 1
ATOM 1406 N N . SER A 1 170 ? -15.670 -2.993 9.173 1.00 96.06 170 SER A N 1
ATOM 1407 C CA . SER A 1 170 ? -14.350 -2.346 9.111 1.00 96.06 170 SER A CA 1
ATOM 1408 C C . SER A 1 170 ? -13.324 -3.154 8.316 1.00 96.06 170 SER A C 1
ATOM 1410 O O . SER A 1 170 ? -12.530 -2.560 7.595 1.00 96.06 170 SER A O 1
ATOM 1412 N N . ILE A 1 171 ? -13.333 -4.489 8.430 1.00 94.56 171 ILE A N 1
ATOM 1413 C CA . ILE A 1 171 ? -12.457 -5.364 7.634 1.00 94.56 171 ILE A CA 1
ATOM 1414 C C . ILE A 1 171 ? -12.789 -5.223 6.146 1.00 94.56 171 ILE A C 1
ATOM 1416 O O . ILE A 1 171 ? -11.879 -5.001 5.351 1.00 94.56 171 ILE A O 1
ATOM 1420 N N . PHE A 1 172 ? -14.070 -5.302 5.774 1.00 95.69 172 PHE A N 1
ATOM 1421 C CA . PHE A 1 172 ? -14.488 -5.220 4.372 1.00 95.69 172 PHE A CA 1
ATOM 1422 C C . PHE A 1 172 ? -14.211 -3.848 3.754 1.00 95.69 172 PHE A C 1
ATOM 1424 O O . PHE A 1 172 ? -13.638 -3.786 2.672 1.00 95.69 172 PHE A O 1
ATOM 1431 N N . ILE A 1 173 ? -14.540 -2.754 4.449 1.00 95.06 173 ILE A N 1
ATOM 1432 C CA . ILE A 1 173 ? -14.287 -1.390 3.959 1.00 95.06 173 ILE A CA 1
ATOM 1433 C C . ILE A 1 173 ? -12.781 -1.148 3.795 1.00 95.06 173 ILE A C 1
ATOM 1435 O O . ILE A 1 173 ? -12.347 -0.634 2.766 1.00 95.06 173 ILE A O 1
ATOM 1439 N N . ASN A 1 174 ? -11.973 -1.550 4.782 1.00 95.00 174 ASN A N 1
ATOM 1440 C CA . ASN A 1 174 ? -10.522 -1.405 4.708 1.00 95.00 174 ASN A CA 1
ATOM 1441 C C . ASN A 1 174 ? -9.924 -2.240 3.567 1.00 95.00 174 ASN A C 1
ATOM 1443 O O . ASN A 1 174 ? -9.100 -1.733 2.816 1.00 95.00 174 ASN A O 1
ATOM 1447 N N . GLY A 1 175 ? -10.348 -3.499 3.417 1.00 93.12 175 GLY A N 1
ATOM 1448 C CA . GLY A 1 175 ? -9.883 -4.378 2.342 1.00 93.12 175 GLY A CA 1
ATOM 1449 C C . GLY A 1 175 ? -10.288 -3.884 0.952 1.00 93.12 175 GLY A C 1
ATOM 1450 O O . GLY A 1 175 ? -9.485 -3.936 0.026 1.00 93.12 175 GLY A O 1
ATOM 1451 N N . PHE A 1 176 ? -11.500 -3.343 0.817 1.00 91.44 176 PHE A N 1
ATOM 1452 C CA . PHE A 1 176 ? -11.971 -2.746 -0.429 1.00 91.44 176 PHE A CA 1
ATOM 1453 C C . PHE A 1 176 ? -11.129 -1.528 -0.827 1.00 91.44 176 PHE A C 1
ATOM 1455 O O . PHE A 1 176 ? -10.633 -1.466 -1.948 1.00 91.44 176 PHE A O 1
ATOM 1462 N N . LEU A 1 177 ? -10.897 -0.594 0.101 1.00 90.31 177 LEU A N 1
ATOM 1463 C CA . LEU A 1 177 ? -10.072 0.587 -0.170 1.00 90.31 177 LEU A CA 1
ATOM 1464 C C . LEU A 1 177 ? -8.607 0.232 -0.434 1.00 90.31 177 LEU A C 1
ATOM 1466 O O . LEU A 1 177 ? -8.001 0.806 -1.333 1.00 90.31 177 LEU A O 1
ATOM 1470 N N . PHE A 1 178 ? -8.060 -0.751 0.284 1.00 91.00 178 PHE A N 1
ATOM 1471 C CA . PHE A 1 178 ? -6.731 -1.293 0.004 1.00 91.00 178 PHE A CA 1
ATOM 1472 C C . PHE A 1 178 ? -6.641 -1.870 -1.415 1.00 91.00 178 PHE A C 1
ATOM 1474 O O . PHE A 1 178 ? -5.678 -1.605 -2.130 1.00 91.00 178 PHE A O 1
ATOM 1481 N N . SER A 1 179 ? -7.662 -2.614 -1.857 1.00 86.50 179 SER A N 1
ATOM 1482 C CA . SER A 1 179 ? -7.710 -3.146 -3.221 1.00 86.50 179 SER A CA 1
ATOM 1483 C C . SER A 1 179 ? -7.797 -2.043 -4.274 1.00 86.50 179 SER A C 1
ATOM 1485 O O . SER A 1 179 ? -7.174 -2.190 -5.319 1.00 86.50 179 SER A O 1
ATOM 1487 N N . LEU A 1 180 ? -8.555 -0.969 -4.029 1.00 84.62 180 LEU A N 1
ATOM 1488 C CA . LEU A 1 180 ? -8.632 0.169 -4.951 1.00 84.62 180 LEU A CA 1
ATOM 1489 C C . LEU A 1 180 ? -7.297 0.914 -5.056 1.00 84.62 180 LEU A C 1
ATOM 1491 O O . LEU A 1 180 ? -6.921 1.316 -6.150 1.00 84.62 180 LEU A O 1
ATOM 1495 N N . PHE A 1 181 ? -6.564 1.035 -3.946 1.00 82.00 181 PHE A N 1
ATOM 1496 C CA 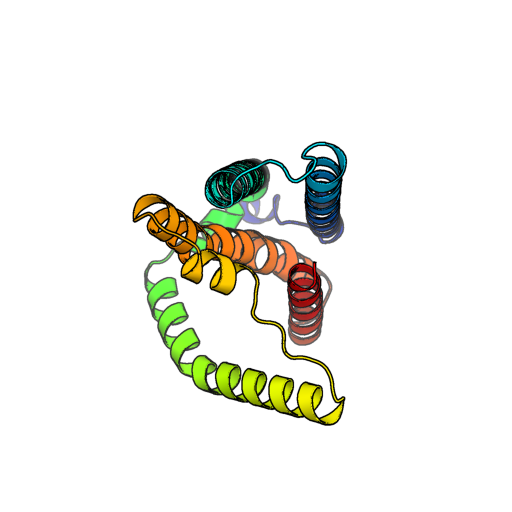. PHE A 1 181 ? -5.227 1.635 -3.915 1.00 82.00 181 PHE A CA 1
ATOM 1497 C C . PHE A 1 181 ? -4.211 0.888 -4.798 1.00 82.00 181 PHE A C 1
ATOM 1499 O O . PHE A 1 181 ? -3.238 1.477 -5.241 1.00 82.00 181 PHE A O 1
ATOM 1506 N N . HIS A 1 182 ? -4.456 -0.394 -5.081 1.00 79.94 182 HIS A N 1
ATOM 1507 C CA . HIS A 1 182 ? -3.599 -1.238 -5.918 1.00 79.94 182 HIS A CA 1
ATOM 1508 C C . HIS A 1 182 ? -4.090 -1.382 -7.371 1.00 79.94 182 HIS A C 1
ATOM 1510 O O . H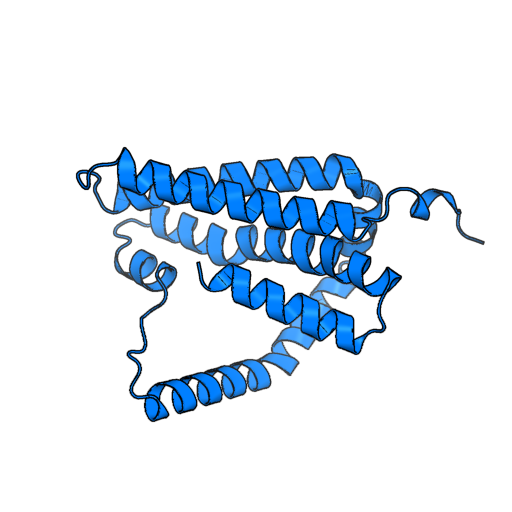IS A 1 182 ? -3.502 -2.143 -8.137 1.00 79.94 182 HIS A O 1
ATOM 1516 N N . GLN A 1 183 ? -5.192 -0.723 -7.754 1.00 70.56 183 GLN A N 1
ATOM 1517 C CA . GLN A 1 183 ? -5.688 -0.729 -9.142 1.00 70.56 183 GLN A CA 1
ATOM 1518 C C . GLN A 1 183 ? -5.142 0.422 -9.996 1.00 70.56 183 GLN A C 1
ATOM 1520 O O . GLN A 1 183 ? -5.335 0.406 -11.213 1.00 70.56 183 GLN A O 1
ATOM 1525 N N . THR A 1 184 ? -4.516 1.412 -9.363 1.00 52.03 184 THR A N 1
ATOM 1526 C CA . THR A 1 184 ? -3.830 2.544 -10.000 1.00 52.03 184 THR A CA 1
ATOM 1527 C C . THR A 1 184 ? -2.382 2.204 -10.283 1.00 52.03 184 THR A C 1
ATOM 1529 O O . THR A 1 184 ? -1.941 2.503 -11.411 1.00 52.03 184 THR A O 1
#

pLDDT: mean 85.17, std 11.13, range [40.66, 96.5]

Secondary structure (DSSP, 8-state):
---GGGGTTPPPHHHHHHHHHHHHHHHHHHHHHHHHHS-S-S-HHHHHHHHHHHHHHHHHHHHHHHHHHHHHHHHHHT--HHHHHHHHHHHHHHHHHHHHHHHHHHHHHHHTT---PPPHHHHHHHH--SHHHHHHHHHIIIIIHHHHHIIIIIIIIHHHHTTTS-HHHHHHHHHHHHHHHT--

Foldseek 3Di:
DDDPVLPPQAAAQVNLVVLLVVVVVVVVVVVVCCPPVVPPPDDLVRVLVVVLVVLCVVLVVSVVVCCVRNVSLVCVVVVDPVVVVVVVVVCVVCVVVVVVVVVVVVVVCVVVVHDDDDDVLVVSCVVDPDPVSNVSSCCVVPPRVVVSCCCSLVVHNLSNCVVPDPDPVSVVVSVVSVVVVVVD